Protein AF-A0A850MZ62-F1 (afdb_monomer_lite)

Secondary structure (DSSP, 8-state):
-HHHHHHHHHHHHHHHHHHHHHHHHHHHHHHHHHHHHHHHHHHHHHHHHHHHHHHHHHHHHHHHHHHHHHHHHHHHHHHHHHHHHHHTTTS-HHHHHHHHHHHHHHHHHHHHHHTTSHHHHHHHHHHHSTT-SEEES--TTSTT---EEEHHHHHHHHHHH--SEEEE-HHHHHHHSS-HHHHHTS-GGGS---TTTSS-EEEE-S-HHHHHIIIIIHHHHHHHHHHHHHHHHHHHHHHHHHHHHHHHHHHHHHHHHHHHHHHHHHHHHHHHHHHHHHTTT---------SSHHHHHHHHHHHHHHHHHHHHHS--

Sequence (316 aa):
MKFKTKSMIATGIILFISVSAFLAGFLQENYSGQAIDLRKEIAELQTDLDRMEAKALSLTSRDIDFTYSAIECLWEAFNKDLEFKILNSTLLEEERTNYIRQIVRSLQEVLGYSNPTMILHMYRVWDYYSNLDDFYIATEETDGYDYIIPRELWDSYISVYGMPVVELTPSEWYGDFFSYDAIQALPLVERPRDPLFGEMFVFESGGIEFLCDYFLFNPVRVLHDDINKKLNKAENLEAQASRIGLGVAMTTVAVVLSAAMANRLNQRKIEREFEKIREKEDRLAKKKRDLISIPILIIAIILSLLGVILPTFLNL

pLDDT: mean 75.54, std 15.94, range [35.34, 94.5]

Foldseek 3Di:
DVPVVVVVVVVVVVVVLVVLLVVLVVLLCVLLVLLVVLVVVLVVLVVVLVVLVVVLVVLLVLLVVLQVLLVVLQVQLQVLQVVCVVCVVPDDPVRNLVSLLSSQVSLLSSCVSFCPRPLNVVVCCCPPVPPDQWDWPDDDPPDDDTQIDGPVLVVVCCVPVNRQKDKDFLCRVCVVGNPSVSLVPDPLVSGRDDPVPSGIDMGGPDDSNVVSCSRRVVVSVVSVVVSVVSNVSSVVSNVLSVLSVVLSVLSVVLVVLVVVLVVVVVVVVVVVVVVVVVVVPDDDDDDDDDPPSVVSNVVSVVSNCCSVCSNVVVVD

Structure (mmCIF, N/CA/C/O backbone):
data_AF-A0A850MZ62-F1
#
_entry.id   AF-A0A850MZ62-F1
#
loop_
_atom_site.group_PDB
_atom_site.id
_atom_site.type_symbol
_atom_site.label_atom_id
_atom_s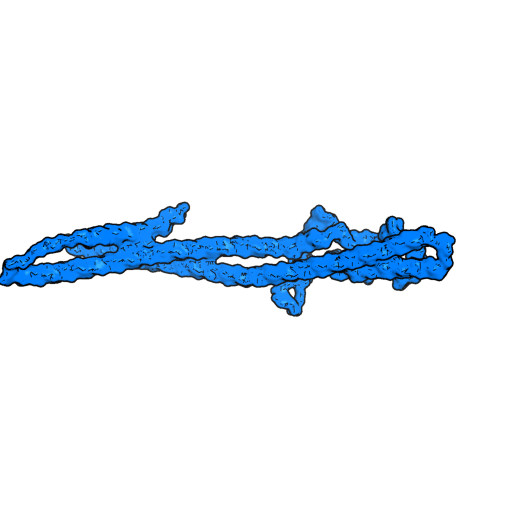ite.label_alt_id
_atom_site.label_comp_id
_atom_site.label_asym_id
_atom_site.label_entity_id
_atom_site.label_seq_id
_atom_site.pdbx_PDB_ins_code
_atom_site.Cartn_x
_atom_site.Cartn_y
_atom_site.Cartn_z
_atom_site.occupancy
_atom_site.B_iso_or_equiv
_atom_site.auth_seq_id
_atom_site.auth_comp_id
_atom_site.auth_asym_id
_atom_site.auth_atom_id
_atom_site.pdbx_PDB_model_num
ATOM 1 N N . MET A 1 1 ? -51.219 5.061 65.914 1.00 41.03 1 MET A N 1
ATOM 2 C CA . MET A 1 1 ? -50.949 5.485 64.515 1.00 41.03 1 MET A CA 1
ATOM 3 C C . MET A 1 1 ? -49.471 5.690 64.147 1.00 41.03 1 MET A C 1
ATOM 5 O O . MET A 1 1 ? -49.135 5.399 63.011 1.00 41.03 1 MET A O 1
ATOM 9 N N . LYS A 1 2 ? -48.558 6.096 65.049 1.00 38.72 2 LYS A N 1
ATOM 10 C CA . LYS A 1 2 ? -47.136 6.389 64.720 1.00 38.72 2 LYS A CA 1
ATOM 11 C C . LYS A 1 2 ? -46.259 5.204 64.240 1.00 38.72 2 LYS A C 1
ATOM 13 O O . LYS A 1 2 ? -45.152 5.431 63.765 1.00 38.72 2 LYS A O 1
ATOM 18 N N . PHE A 1 3 ? -46.718 3.954 64.374 1.00 37.22 3 PHE A N 1
ATOM 19 C CA . PHE A 1 3 ? -45.956 2.751 63.989 1.00 37.22 3 PHE A CA 1
ATOM 20 C C . PHE A 1 3 ? -46.113 2.364 62.508 1.00 37.22 3 PHE A C 1
ATOM 22 O O . PHE A 1 3 ? -45.149 1.907 61.900 1.00 37.22 3 PHE A O 1
ATOM 29 N N . LYS A 1 4 ? -47.291 2.599 61.906 1.00 39.06 4 LYS A N 1
ATOM 30 C CA . LYS A 1 4 ? -47.537 2.283 60.485 1.00 39.06 4 LYS A CA 1
ATOM 31 C C . LYS A 1 4 ? -46.733 3.190 59.548 1.00 39.06 4 LYS A C 1
ATOM 33 O O . LYS A 1 4 ? -46.193 2.710 58.561 1.00 39.06 4 LYS A O 1
ATOM 38 N N . THR A 1 5 ? -46.569 4.464 59.901 1.00 45.72 5 THR A N 1
ATOM 39 C CA . THR A 1 5 ? -45.803 5.440 59.111 1.00 45.72 5 THR A CA 1
ATOM 40 C C . THR A 1 5 ? -44.305 5.137 59.075 1.00 45.72 5 THR A C 1
ATOM 42 O O . THR A 1 5 ? -43.706 5.212 58.011 1.00 45.72 5 THR A O 1
ATOM 45 N N . LYS A 1 6 ? -43.689 4.715 60.190 1.00 46.12 6 LYS A N 1
ATOM 46 C CA . LYS A 1 6 ? -42.261 4.333 60.201 1.00 46.12 6 LYS A CA 1
ATOM 47 C C . LYS A 1 6 ? -41.979 3.053 59.410 1.00 46.12 6 LYS A C 1
ATOM 49 O O . LYS A 1 6 ? -40.945 2.970 58.758 1.00 46.12 6 LYS A O 1
ATOM 54 N N . SER A 1 7 ? -42.901 2.089 59.451 1.00 50.06 7 SER A N 1
ATOM 55 C CA . SER A 1 7 ? -42.808 0.863 58.652 1.00 50.06 7 SER A CA 1
ATOM 56 C C . SER A 1 7 ? -42.940 1.154 57.157 1.00 50.06 7 SER A C 1
ATOM 58 O O . SER A 1 7 ? -42.109 0.687 56.394 1.00 50.06 7 SER A O 1
ATOM 60 N N . MET A 1 8 ? -43.921 1.966 56.739 1.00 53.22 8 MET A N 1
ATOM 61 C CA . MET A 1 8 ? -44.092 2.346 55.327 1.00 53.22 8 MET A CA 1
ATOM 62 C C . MET A 1 8 ? -42.892 3.117 54.766 1.00 53.22 8 MET A C 1
ATOM 64 O O . MET A 1 8 ? -42.498 2.867 53.634 1.00 53.22 8 MET A O 1
ATOM 68 N N . ILE A 1 9 ? -42.289 4.020 55.549 1.00 55.31 9 ILE A N 1
ATOM 69 C CA . ILE A 1 9 ? -41.103 4.781 55.118 1.00 55.31 9 ILE A CA 1
ATOM 70 C C . ILE A 1 9 ? -39.903 3.846 54.912 1.00 55.31 9 ILE A C 1
ATOM 72 O O . ILE A 1 9 ? -39.218 3.951 53.901 1.00 55.31 9 ILE A O 1
ATOM 76 N N . ALA A 1 10 ? -39.670 2.901 55.828 1.00 52.28 10 ALA A N 1
ATOM 77 C CA . ALA A 1 10 ? -38.584 1.930 55.691 1.00 52.28 10 ALA A CA 1
ATOM 78 C C . ALA A 1 10 ? -38.779 1.013 54.471 1.00 52.28 10 ALA A C 1
ATOM 80 O O . ALA A 1 10 ? -37.836 0.789 53.718 1.00 52.28 10 ALA A O 1
ATOM 81 N N . THR A 1 11 ? -40.005 0.533 54.235 1.00 55.16 11 THR A N 1
ATOM 82 C CA . THR A 1 11 ? -40.330 -0.270 53.048 1.00 55.16 11 THR A CA 1
ATOM 83 C C . THR A 1 11 ? -40.179 0.539 51.759 1.00 55.16 11 THR A C 1
ATOM 85 O O . THR A 1 11 ? -39.610 0.029 50.803 1.00 55.16 11 THR A O 1
ATOM 88 N N . GLY A 1 12 ? -40.609 1.805 51.740 1.00 57.12 12 GLY A N 1
ATOM 89 C CA . GLY A 1 12 ? -40.446 2.695 50.586 1.00 57.12 12 GLY A CA 1
ATOM 90 C C . GLY A 1 12 ? -38.980 2.975 50.240 1.00 57.12 12 GLY A C 1
ATOM 91 O O . GLY A 1 12 ? -38.621 2.952 49.069 1.00 57.12 12 GLY A O 1
ATOM 92 N N . ILE A 1 13 ? -38.119 3.162 51.247 1.00 58.09 13 ILE A N 1
ATOM 93 C CA . ILE A 1 13 ? -36.671 3.346 51.051 1.00 58.09 13 ILE A CA 1
ATOM 94 C C . ILE A 1 13 ? -36.030 2.078 50.479 1.00 58.09 13 ILE A C 1
ATOM 96 O O . ILE A 1 13 ? -35.259 2.166 49.531 1.00 58.09 13 ILE A O 1
ATOM 100 N N . ILE A 1 14 ? -36.364 0.899 51.013 1.00 60.47 14 ILE A N 1
ATOM 101 C CA . ILE A 1 14 ? -35.843 -0.376 50.494 1.00 60.47 14 ILE A CA 1
ATOM 102 C C . ILE A 1 14 ? -36.270 -0.571 49.036 1.00 60.47 14 ILE A C 1
ATOM 104 O O . ILE A 1 14 ? -35.439 -0.910 48.203 1.00 60.47 14 ILE A O 1
ATOM 108 N N . LEU A 1 15 ? -37.538 -0.303 48.718 1.00 63.91 15 LEU A N 1
ATOM 109 C CA . LEU A 1 15 ? -38.078 -0.470 47.369 1.00 63.91 15 LEU A CA 1
ATOM 110 C C . LEU A 1 15 ? -37.432 0.508 46.376 1.00 63.91 15 LEU A C 1
ATOM 112 O O . LEU A 1 15 ? -37.070 0.105 45.276 1.00 63.91 15 LEU A O 1
ATOM 116 N N . PHE A 1 16 ? -37.206 1.758 46.791 1.00 63.00 16 PHE A N 1
ATOM 117 C CA . PHE A 1 16 ? -36.460 2.742 46.005 1.00 63.00 16 PHE A CA 1
ATOM 118 C C . PHE A 1 16 ? -35.026 2.274 45.733 1.00 63.00 16 PHE A C 1
ATOM 120 O O . PHE A 1 16 ? -34.593 2.271 44.586 1.00 63.00 16 PHE A O 1
ATOM 127 N N . ILE A 1 17 ? -34.317 1.797 46.761 1.00 65.06 17 ILE A N 1
ATOM 128 C CA . ILE A 1 17 ? -32.949 1.298 46.601 1.00 65.06 17 ILE A CA 1
ATOM 129 C C . ILE A 1 17 ? -32.904 0.066 45.684 1.00 65.06 17 ILE A C 1
ATOM 131 O O . ILE A 1 17 ? -32.028 -0.020 44.827 1.00 65.06 17 ILE A O 1
ATOM 135 N N . SER A 1 18 ? -33.848 -0.867 45.820 1.00 62.91 18 SER A N 1
ATOM 136 C CA . SER A 1 18 ? -33.932 -2.045 44.952 1.00 62.91 18 SER A CA 1
ATOM 137 C C . SER A 1 18 ? -34.188 -1.675 43.488 1.00 62.91 18 SER A C 1
ATOM 139 O O . SER A 1 18 ? -33.547 -2.242 42.608 1.00 62.91 18 SER A O 1
ATOM 141 N N . VAL A 1 19 ? -35.067 -0.704 43.216 1.00 67.56 19 VAL A N 1
ATOM 142 C CA . VAL A 1 19 ? -35.322 -0.212 41.849 1.00 67.56 19 VAL A CA 1
ATOM 143 C C . VAL A 1 19 ? -34.093 0.503 41.282 1.00 67.56 19 VAL A C 1
ATOM 145 O O . VAL A 1 19 ? -33.718 0.245 40.141 1.00 67.56 19 VAL A O 1
ATOM 148 N N . SER A 1 20 ? -33.423 1.351 42.068 1.00 65.31 20 SER A N 1
ATOM 149 C CA . SER A 1 20 ? -32.189 2.024 41.639 1.00 65.31 20 SER A CA 1
ATOM 150 C C . SER A 1 20 ? -31.053 1.039 41.363 1.00 65.31 20 SER A C 1
ATOM 152 O O . SER A 1 20 ? -30.357 1.190 40.364 1.00 65.31 20 SER A O 1
ATOM 154 N N . ALA A 1 21 ? -30.886 0.012 42.200 1.00 68.12 21 ALA A N 1
ATOM 155 C CA . ALA A 1 21 ? -29.883 -1.031 41.997 1.00 68.12 21 ALA A CA 1
ATOM 156 C C . ALA A 1 21 ? -30.173 -1.868 40.742 1.00 68.12 21 ALA A C 1
ATOM 158 O O . ALA A 1 21 ? -29.250 -2.170 39.993 1.00 68.12 21 ALA A O 1
ATOM 159 N N . PHE A 1 22 ? -31.445 -2.191 40.479 1.00 73.06 22 PHE A N 1
ATOM 160 C CA . PHE A 1 22 ? -31.849 -2.888 39.258 1.00 73.06 22 PHE A CA 1
ATOM 161 C C . PHE A 1 22 ? -31.571 -2.053 38.001 1.00 73.06 22 PHE A C 1
ATOM 163 O O . PHE A 1 22 ? -30.942 -2.545 37.069 1.00 73.06 22 PHE A O 1
ATOM 170 N N . LEU A 1 23 ? -31.981 -0.779 37.987 1.00 70.31 23 LEU A N 1
ATOM 171 C CA . LEU A 1 23 ? -31.736 0.125 36.856 1.00 70.31 23 LEU A CA 1
ATOM 172 C C . LEU A 1 23 ? -30.241 0.329 36.597 1.00 70.31 23 LEU A C 1
ATOM 174 O O . LEU A 1 23 ? -29.805 0.317 35.451 1.00 70.31 23 LEU A O 1
ATOM 178 N N . ALA A 1 24 ? -29.450 0.489 37.654 1.00 71.62 24 ALA A N 1
ATOM 179 C CA . ALA A 1 24 ? -28.010 0.639 37.536 1.00 71.62 24 ALA A CA 1
ATOM 180 C C . ALA A 1 24 ? -27.329 -0.661 37.072 1.00 71.62 24 ALA A C 1
ATOM 182 O O . ALA A 1 24 ? -26.455 -0.598 36.215 1.00 71.62 24 ALA A O 1
ATOM 183 N N . GLY A 1 25 ? -27.768 -1.834 37.542 1.00 72.81 25 GLY A N 1
ATOM 184 C CA . GLY A 1 25 ? -27.302 -3.125 37.024 1.00 72.81 25 GLY A CA 1
ATOM 185 C C . GLY A 1 25 ? -27.608 -3.300 35.533 1.00 72.81 25 GLY A C 1
ATOM 186 O O . GLY A 1 25 ? -26.719 -3.648 34.765 1.00 72.81 25 GLY A O 1
ATOM 187 N N . PHE A 1 26 ? -28.827 -2.956 35.107 1.00 78.31 26 PHE A N 1
ATOM 188 C CA . PHE A 1 26 ? -29.223 -2.997 33.696 1.00 78.31 26 PHE A CA 1
ATOM 189 C C . PHE A 1 26 ? -28.390 -2.046 32.822 1.00 78.31 26 PHE A C 1
ATOM 191 O O . PHE A 1 26 ? -27.940 -2.419 31.741 1.00 78.31 26 PHE A O 1
ATOM 198 N N . LEU A 1 27 ? -28.142 -0.818 33.290 1.00 75.50 27 LEU A N 1
ATOM 199 C CA . LEU A 1 27 ? -27.292 0.140 32.578 1.00 75.50 27 LEU A CA 1
ATOM 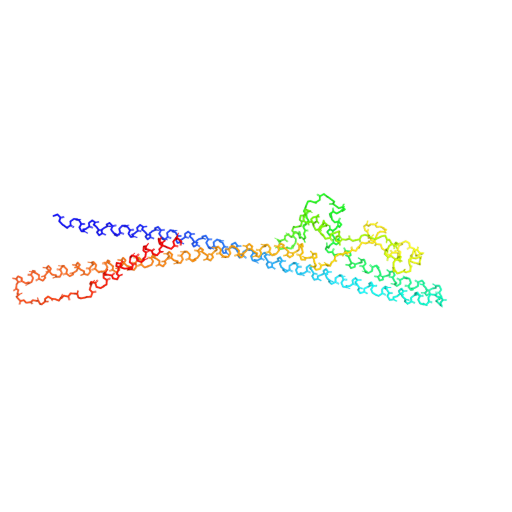200 C C . LEU A 1 27 ? -25.835 -0.329 32.514 1.00 75.50 27 LEU A C 1
ATOM 202 O O . LEU A 1 27 ? -25.227 -0.253 31.450 1.00 75.50 27 LEU A O 1
ATOM 206 N N . GLN A 1 28 ? -25.285 -0.838 33.621 1.00 83.31 28 GLN A N 1
ATOM 207 C CA . GLN A 1 28 ? -23.934 -1.398 33.664 1.00 83.31 28 GLN A CA 1
ATOM 208 C C . GLN A 1 28 ? -23.778 -2.529 32.641 1.00 83.31 28 GLN A C 1
ATOM 210 O O . GLN A 1 28 ? -22.802 -2.541 31.895 1.00 83.31 28 GLN A O 1
ATOM 215 N N . GLU A 1 29 ? -24.727 -3.464 32.608 1.00 82.25 29 GLU A N 1
ATOM 216 C CA . GLU A 1 29 ? -24.708 -4.596 31.682 1.00 82.25 29 GLU A CA 1
ATOM 217 C C . GLU A 1 29 ? -24.796 -4.128 30.227 1.00 82.25 29 GLU A C 1
ATOM 219 O O . GLU A 1 29 ? -24.024 -4.594 29.395 1.00 82.25 29 GLU A O 1
ATOM 224 N N . ASN A 1 30 ? -25.644 -3.139 29.926 1.00 86.06 30 ASN A N 1
ATOM 225 C CA . ASN A 1 30 ? -25.752 -2.573 28.581 1.00 86.06 30 ASN A CA 1
ATOM 226 C C . ASN A 1 30 ? -24.448 -1.886 28.129 1.00 86.06 30 ASN A C 1
ATOM 228 O O . ASN A 1 30 ? -23.949 -2.164 27.041 1.00 86.06 30 ASN A O 1
ATOM 232 N N . TYR A 1 31 ? -23.850 -1.032 28.970 1.00 84.19 31 TYR A N 1
ATOM 233 C CA . TYR A 1 31 ? -22.576 -0.377 28.648 1.00 84.19 31 TYR A CA 1
ATOM 234 C C . TYR A 1 31 ? -21.427 -1.383 28.509 1.00 84.19 31 TYR A C 1
ATOM 236 O O . TYR A 1 31 ? -20.627 -1.280 27.581 1.00 84.19 31 TYR A O 1
ATOM 244 N N . SER A 1 32 ? -21.369 -2.382 29.394 1.00 86.62 32 SER A N 1
ATOM 245 C CA . SER A 1 32 ? -20.371 -3.451 29.322 1.00 86.62 32 SER A CA 1
ATOM 246 C C . SER A 1 32 ? -20.552 -4.320 28.078 1.00 86.62 32 SER A C 1
ATOM 248 O O . SER A 1 32 ? -19.560 -4.695 27.464 1.00 86.62 32 SER A O 1
ATOM 250 N N . GLY A 1 33 ? -21.792 -4.639 27.698 1.00 89.62 33 GLY A N 1
ATOM 251 C CA . GLY A 1 33 ? -22.099 -5.403 26.489 1.00 89.62 33 GLY A CA 1
ATOM 252 C C . GLY A 1 33 ? -21.654 -4.662 25.231 1.00 89.62 33 GLY A C 1
ATOM 253 O O . GLY A 1 33 ? -20.888 -5.204 24.442 1.00 89.62 33 GLY A O 1
ATOM 254 N N . GLN A 1 34 ? -22.024 -3.382 25.110 1.00 91.00 34 GLN A N 1
ATOM 255 C CA . GLN A 1 34 ? -21.597 -2.534 23.991 1.00 91.00 34 GLN A CA 1
ATOM 256 C C . GLN A 1 34 ? -20.072 -2.397 23.903 1.00 91.00 34 GLN A C 1
ATOM 258 O O . GLN A 1 34 ? -19.519 -2.399 22.806 1.00 91.00 34 GLN A O 1
ATOM 263 N N . ALA A 1 35 ? -19.381 -2.288 25.042 1.00 89.94 35 ALA A N 1
ATOM 264 C CA . ALA A 1 35 ? -17.924 -2.263 25.065 1.00 89.94 35 ALA A CA 1
ATOM 265 C C . ALA A 1 35 ? -17.313 -3.580 24.567 1.00 89.94 35 ALA A C 1
ATOM 267 O O . ALA A 1 35 ? -16.390 -3.550 23.759 1.00 89.94 35 ALA A O 1
ATOM 268 N N . ILE A 1 36 ? -17.837 -4.730 25.005 1.00 93.12 36 ILE A N 1
ATOM 269 C CA . ILE A 1 36 ? -17.368 -6.052 24.562 1.00 93.12 36 ILE A CA 1
ATOM 270 C C . ILE A 1 36 ? -17.567 -6.226 23.055 1.00 93.12 36 ILE A C 1
ATOM 272 O O . ILE A 1 36 ? -16.663 -6.714 22.379 1.00 93.12 36 ILE A O 1
ATOM 276 N N . ASP A 1 37 ? -18.721 -5.824 22.526 1.00 93.88 37 ASP A N 1
ATOM 277 C CA . ASP A 1 37 ? -19.003 -5.931 21.094 1.00 93.88 37 ASP A CA 1
ATOM 278 C C . ASP A 1 37 ? -18.059 -5.040 20.275 1.00 93.88 37 ASP A C 1
ATOM 280 O O . ASP A 1 37 ? -17.464 -5.512 19.308 1.00 93.88 37 ASP A O 1
ATOM 284 N N . LEU A 1 38 ? -17.806 -3.804 20.725 1.00 92.25 38 LEU A N 1
ATOM 285 C CA . LEU A 1 38 ? -16.795 -2.936 20.109 1.00 92.25 38 LEU A CA 1
ATOM 286 C C . LEU A 1 38 ? -15.384 -3.526 20.201 1.00 92.25 38 LEU A C 1
ATOM 288 O O . LEU A 1 38 ? -14.619 -3.403 19.255 1.00 92.25 38 LEU A O 1
ATOM 292 N N . ARG A 1 39 ? -15.013 -4.174 21.312 1.00 91.19 39 ARG A N 1
ATOM 293 C CA . ARG A 1 39 ? -13.696 -4.820 21.462 1.00 91.19 39 ARG A CA 1
ATOM 294 C C . ARG A 1 39 ? -13.508 -5.982 20.488 1.00 91.19 39 ARG A C 1
ATOM 296 O O . ARG A 1 39 ? -12.395 -6.171 20.007 1.00 91.19 39 ARG A O 1
ATOM 303 N N . LYS A 1 40 ? -14.566 -6.744 20.196 1.00 93.38 40 LYS A N 1
ATOM 304 C CA . LYS A 1 40 ? -14.525 -7.797 19.170 1.00 93.38 40 LYS A CA 1
ATOM 305 C C . LYS A 1 40 ? -14.323 -7.200 17.783 1.00 93.38 40 LYS A C 1
ATOM 307 O O . LYS A 1 40 ? -13.407 -7.617 17.090 1.00 93.38 40 LYS A O 1
ATOM 312 N N . GLU A 1 41 ? -15.109 -6.181 17.441 1.00 92.00 41 GLU A N 1
ATOM 313 C CA . GLU A 1 41 ? -14.975 -5.468 16.166 1.00 92.00 41 GLU A CA 1
ATOM 314 C C . GLU A 1 41 ? -13.570 -4.861 16.011 1.00 92.00 41 GLU A C 1
ATOM 316 O O . GLU A 1 41 ? -12.938 -5.015 14.975 1.00 92.00 41 GLU A O 1
ATOM 321 N N . ILE A 1 42 ? -13.022 -4.242 17.063 1.00 92.06 42 ILE A N 1
ATOM 322 C CA . ILE A 1 42 ? -11.646 -3.720 17.066 1.00 92.06 42 ILE A CA 1
ATOM 323 C C . ILE A 1 42 ? -10.621 -4.831 16.820 1.00 92.06 42 ILE A C 1
ATOM 325 O O . ILE A 1 42 ? -9.661 -4.603 16.097 1.00 92.06 42 ILE A O 1
ATOM 329 N N . ALA A 1 43 ? -10.787 -6.015 17.415 1.00 89.75 43 ALA A N 1
ATOM 330 C CA . ALA A 1 43 ? -9.847 -7.119 17.221 1.00 89.75 43 ALA A CA 1
ATOM 331 C C . ALA A 1 43 ? -9.857 -7.645 15.774 1.00 89.75 43 ALA A C 1
ATOM 333 O O . ALA A 1 43 ? -8.800 -7.982 15.236 1.00 89.75 43 ALA A O 1
ATOM 334 N N . GLU A 1 44 ? -11.032 -7.684 15.144 1.00 87.50 44 GLU A N 1
ATOM 335 C CA . GLU A 1 44 ? -11.181 -8.007 13.721 1.00 87.50 44 GLU A CA 1
ATOM 336 C C . GLU A 1 44 ? -10.496 -6.938 12.858 1.00 87.50 44 GLU A C 1
ATOM 338 O O . GLU A 1 44 ? -9.578 -7.260 12.107 1.00 87.50 44 GLU A O 1
ATOM 343 N N . LEU A 1 45 ? -10.826 -5.658 13.069 1.00 87.94 45 LEU A N 1
ATOM 344 C CA . LEU A 1 45 ? -10.228 -4.543 12.327 1.00 87.94 45 LEU A CA 1
ATOM 345 C C . LEU A 1 45 ? -8.710 -4.437 12.527 1.00 87.94 45 LEU A C 1
ATOM 347 O O . LEU A 1 45 ? -8.004 -4.083 11.592 1.00 87.94 45 LEU A O 1
ATOM 351 N N . GLN A 1 46 ? -8.188 -4.751 13.715 1.00 89.19 46 GLN A N 1
ATOM 352 C CA . GLN A 1 46 ? -6.745 -4.774 13.974 1.00 89.19 46 GLN A CA 1
ATOM 353 C C . GLN A 1 46 ? -6.057 -5.892 13.188 1.00 89.19 46 GLN A C 1
ATOM 355 O O . GLN A 1 46 ? -4.974 -5.691 12.654 1.00 89.19 46 GLN A O 1
ATOM 360 N N . THR A 1 47 ? -6.697 -7.059 13.086 1.00 87.00 47 THR A N 1
ATOM 361 C CA . THR A 1 47 ? -6.176 -8.163 12.271 1.00 87.00 47 THR A CA 1
ATOM 362 C C . THR A 1 47 ? -6.121 -7.762 10.797 1.00 87.00 47 THR A C 1
ATOM 364 O O . THR A 1 47 ? -5.138 -8.055 10.116 1.00 87.00 47 THR A O 1
ATOM 367 N N . ASP A 1 48 ? -7.150 -7.066 10.312 1.00 83.06 48 ASP A N 1
ATOM 368 C CA . ASP A 1 48 ? -7.182 -6.539 8.948 1.00 83.06 48 ASP A CA 1
ATOM 369 C C . ASP A 1 48 ? -6.136 -5.439 8.740 1.00 83.06 48 ASP A C 1
ATOM 371 O O . ASP A 1 48 ? -5.425 -5.462 7.738 1.00 83.06 48 ASP A O 1
ATOM 375 N N . LEU A 1 49 ? -5.967 -4.534 9.708 1.00 87.31 49 LEU A N 1
ATOM 376 C CA . LEU A 1 49 ? -4.939 -3.496 9.681 1.00 87.31 49 LEU A CA 1
ATOM 377 C C . LEU A 1 49 ? -3.535 -4.101 9.577 1.00 87.31 49 LEU A C 1
ATOM 379 O O . LEU A 1 49 ? -2.770 -3.706 8.702 1.00 87.31 49 LEU A O 1
ATOM 383 N N . ASP A 1 50 ? -3.212 -5.087 10.412 1.00 85.81 50 ASP A N 1
ATOM 384 C CA . ASP A 1 50 ? -1.898 -5.737 10.404 1.00 85.81 50 ASP A CA 1
ATOM 385 C C . ASP A 1 50 ? -1.623 -6.412 9.043 1.00 85.81 50 ASP A C 1
ATOM 387 O O . ASP A 1 50 ? -0.507 -6.366 8.513 1.00 85.81 50 ASP A O 1
ATOM 391 N N . ARG A 1 51 ? -2.652 -7.019 8.433 1.00 82.75 51 ARG A N 1
ATOM 392 C CA . ARG A 1 51 ? -2.567 -7.617 7.088 1.00 82.75 51 ARG A CA 1
ATOM 393 C C . ARG A 1 51 ? -2.358 -6.561 6.009 1.00 82.75 51 ARG A C 1
ATOM 395 O O . ARG A 1 51 ? -1.516 -6.751 5.129 1.00 82.75 51 ARG A O 1
ATOM 402 N N . MET A 1 52 ? -3.112 -5.467 6.080 1.00 82.94 52 MET A N 1
ATOM 403 C CA . MET A 1 52 ? -2.989 -4.325 5.182 1.00 82.94 52 MET A CA 1
ATOM 404 C C . MET A 1 52 ? -1.575 -3.743 5.245 1.00 82.94 52 MET A C 1
ATOM 406 O O . MET A 1 52 ? -0.896 -3.669 4.224 1.00 82.94 52 MET A O 1
ATOM 410 N N . GLU A 1 53 ? -1.076 -3.425 6.439 1.00 86.44 53 GLU A N 1
ATOM 411 C CA . GLU A 1 53 ? 0.277 -2.899 6.644 1.00 86.44 53 GLU A CA 1
ATOM 412 C C . GLU A 1 53 ? 1.347 -3.827 6.065 1.00 86.44 53 GLU A C 1
ATOM 414 O O . GLU A 1 53 ? 2.202 -3.385 5.294 1.00 86.44 53 GLU A O 1
ATOM 419 N N . ALA A 1 54 ? 1.273 -5.125 6.368 1.00 84.44 54 ALA A N 1
ATOM 420 C CA . ALA A 1 54 ? 2.221 -6.105 5.850 1.00 84.44 54 ALA A CA 1
ATOM 421 C C . ALA A 1 54 ? 2.196 -6.182 4.314 1.00 84.44 54 ALA A C 1
ATOM 423 O O . ALA A 1 54 ? 3.251 -6.246 3.672 1.00 84.44 54 ALA A O 1
ATOM 424 N N . LYS A 1 55 ? 1.005 -6.150 3.706 1.00 83.44 55 LYS A N 1
ATOM 425 C CA . LYS A 1 55 ? 0.850 -6.194 2.249 1.00 83.44 55 LYS A CA 1
ATOM 426 C C . LYS A 1 55 ? 1.328 -4.903 1.587 1.00 83.44 55 LYS A C 1
ATOM 428 O O . LYS A 1 55 ? 2.054 -4.987 0.598 1.00 83.44 55 LYS A O 1
ATOM 433 N N . ALA A 1 56 ? 0.971 -3.740 2.132 1.00 84.94 56 ALA A N 1
ATOM 434 C CA . ALA A 1 56 ? 1.422 -2.439 1.648 1.00 84.94 56 ALA A CA 1
ATOM 435 C C . ALA A 1 56 ? 2.951 -2.340 1.678 1.00 84.94 56 ALA A C 1
ATOM 437 O O . ALA A 1 56 ? 3.558 -1.979 0.670 1.00 84.94 56 ALA A O 1
ATOM 438 N N . LEU A 1 57 ? 3.579 -2.747 2.787 1.00 86.94 57 LEU A N 1
ATOM 439 C CA . LEU A 1 57 ? 5.036 -2.811 2.911 1.00 86.94 57 LEU A CA 1
ATOM 440 C C . LEU A 1 57 ? 5.645 -3.766 1.884 1.00 86.94 57 LEU A C 1
ATOM 442 O O . LEU A 1 57 ? 6.581 -3.388 1.189 1.00 86.94 57 LEU A O 1
ATOM 446 N N . SER A 1 58 ? 5.094 -4.973 1.734 1.00 85.50 58 SER A N 1
ATOM 447 C CA . SER A 1 58 ? 5.599 -5.953 0.768 1.00 85.50 58 SER A CA 1
ATOM 448 C C . SER A 1 58 ? 5.526 -5.458 -0.677 1.00 85.50 58 SER A C 1
ATOM 450 O O . SER A 1 58 ? 6.485 -5.649 -1.424 1.00 85.50 58 SER A O 1
ATOM 452 N N . LEU A 1 59 ? 4.407 -4.847 -1.077 1.00 84.50 59 LEU A N 1
ATOM 453 C CA . LEU A 1 59 ? 4.239 -4.293 -2.419 1.00 84.50 59 LEU A CA 1
ATOM 454 C C . LEU A 1 59 ? 5.202 -3.133 -2.647 1.00 84.50 59 LEU A C 1
ATOM 456 O O . LEU A 1 59 ? 5.909 -3.135 -3.646 1.00 84.50 59 LEU A O 1
ATOM 460 N N . THR A 1 60 ? 5.288 -2.213 -1.685 1.00 87.06 60 THR A N 1
ATOM 461 C CA . THR A 1 60 ? 6.186 -1.054 -1.751 1.00 87.06 60 THR A CA 1
ATOM 462 C C . THR A 1 60 ? 7.645 -1.491 -1.859 1.00 87.06 60 THR A C 1
ATOM 464 O O . THR A 1 60 ? 8.352 -1.018 -2.736 1.00 87.06 60 THR A O 1
ATOM 467 N N . SER A 1 61 ? 8.103 -2.431 -1.024 1.00 87.06 61 SER A N 1
ATOM 468 C CA . SER A 1 61 ? 9.479 -2.941 -1.087 1.00 87.06 61 SER A CA 1
ATOM 469 C C . SER A 1 61 ? 9.786 -3.624 -2.416 1.00 87.06 61 SER A C 1
ATOM 471 O O . SER A 1 61 ? 10.819 -3.345 -3.011 1.00 87.06 61 SER A O 1
ATOM 473 N N . ARG A 1 62 ? 8.876 -4.472 -2.914 1.00 87.62 62 ARG A N 1
ATOM 474 C CA . ARG A 1 62 ? 9.043 -5.137 -4.214 1.00 87.62 62 ARG A CA 1
ATOM 475 C C . ARG A 1 62 ? 9.192 -4.122 -5.346 1.00 87.62 62 ARG A C 1
ATOM 477 O O . ARG A 1 62 ? 10.045 -4.274 -6.213 1.00 87.62 62 ARG A O 1
ATOM 484 N N . ASP A 1 63 ? 8.331 -3.117 -5.349 1.00 88.31 63 ASP A N 1
ATOM 485 C CA . ASP A 1 63 ? 8.299 -2.081 -6.368 1.00 88.31 63 ASP A CA 1
ATOM 486 C C . ASP A 1 63 ? 9.550 -1.182 -6.295 1.00 88.31 63 ASP A C 1
ATOM 488 O O . ASP A 1 63 ? 10.179 -0.933 -7.320 1.00 88.31 63 ASP A O 1
ATOM 492 N N . ILE A 1 64 ? 9.997 -0.813 -5.088 1.00 88.31 64 ILE A N 1
ATOM 493 C CA . ILE A 1 64 ? 11.281 -0.138 -4.851 1.00 88.31 64 ILE A CA 1
ATOM 494 C C . ILE A 1 64 ? 12.456 -0.959 -5.411 1.00 88.31 64 ILE A C 1
ATOM 496 O O . ILE A 1 64 ? 13.298 -0.411 -6.124 1.00 88.31 64 ILE A O 1
ATOM 500 N N . ASP A 1 65 ? 12.519 -2.262 -5.127 1.00 90.56 65 ASP A N 1
ATOM 501 C CA . ASP A 1 65 ? 13.597 -3.144 -5.598 1.00 90.56 65 ASP A CA 1
ATOM 502 C C . ASP A 1 65 ? 13.642 -3.222 -7.132 1.00 90.56 65 ASP A C 1
ATOM 504 O O . ASP A 1 65 ? 14.720 -3.195 -7.740 1.00 90.56 65 ASP A O 1
ATOM 508 N N . PHE A 1 66 ? 12.471 -3.281 -7.776 1.00 91.31 66 PHE A N 1
ATOM 509 C CA . PHE A 1 66 ? 12.367 -3.223 -9.231 1.00 91.31 66 PHE A CA 1
ATOM 510 C C . PHE A 1 66 ? 12.851 -1.885 -9.784 1.00 91.31 66 PHE A C 1
ATOM 512 O O . PHE A 1 66 ? 13.640 -1.874 -10.730 1.00 91.31 66 PHE A O 1
ATOM 519 N N . THR A 1 67 ? 12.455 -0.768 -9.176 1.00 88.06 67 THR A N 1
ATOM 520 C CA . THR A 1 67 ? 12.904 0.564 -9.595 1.00 88.06 67 THR A CA 1
ATOM 521 C C . THR A 1 67 ? 14.414 0.731 -9.427 1.00 88.06 67 THR A C 1
ATOM 523 O O . THR A 1 67 ? 15.077 1.208 -10.347 1.00 88.06 67 THR A O 1
ATOM 526 N N . TYR A 1 68 ? 15.001 0.271 -8.318 1.00 90.19 68 TYR A N 1
ATOM 527 C CA . TYR A 1 68 ? 16.458 0.283 -8.144 1.00 90.19 68 TYR A CA 1
ATOM 528 C C . TYR A 1 68 ? 17.169 -0.553 -9.210 1.00 90.19 68 TYR A C 1
ATOM 530 O O . TYR A 1 68 ? 18.119 -0.072 -9.825 1.00 90.19 68 TYR A O 1
ATOM 538 N N . SER A 1 69 ? 16.673 -1.762 -9.487 1.00 93.62 69 SER A N 1
ATOM 539 C CA . SER A 1 69 ? 17.234 -2.637 -10.525 1.00 93.62 69 SER A CA 1
ATOM 540 C C . SER A 1 69 ? 17.147 -1.994 -11.916 1.00 93.62 69 SER A C 1
ATOM 542 O O . SER A 1 69 ? 18.099 -2.044 -12.694 1.00 93.62 69 SER A O 1
ATOM 544 N N . ALA A 1 70 ? 16.034 -1.319 -12.219 1.00 90.88 70 ALA A N 1
ATOM 545 C CA . ALA A 1 70 ? 15.875 -0.551 -13.449 1.00 90.88 70 ALA A CA 1
ATOM 546 C C . ALA A 1 70 ? 16.891 0.602 -13.535 1.00 90.88 70 ALA A C 1
ATOM 548 O O . ALA A 1 70 ? 17.507 0.798 -14.581 1.00 90.88 70 ALA A O 1
ATOM 549 N N . ILE A 1 71 ? 17.121 1.337 -12.443 1.00 90.12 71 ILE A N 1
ATOM 550 C CA . ILE A 1 71 ? 18.105 2.430 -12.397 1.00 90.12 71 ILE A CA 1
ATOM 551 C C . ILE A 1 71 ? 19.534 1.905 -12.593 1.00 90.12 71 ILE A C 1
ATOM 553 O O . ILE A 1 71 ? 20.313 2.526 -13.318 1.00 90.12 71 ILE A O 1
ATOM 557 N N . GLU A 1 72 ? 19.889 0.762 -12.004 1.00 93.88 72 GLU A N 1
ATOM 558 C CA . GLU A 1 72 ? 21.206 0.141 -12.195 1.00 93.88 72 GLU A CA 1
ATOM 559 C C . GLU A 1 72 ? 21.443 -0.257 -13.658 1.00 93.88 72 GLU A C 1
ATOM 561 O O . GLU A 1 72 ? 22.471 0.108 -14.237 1.00 93.88 72 GLU A O 1
ATOM 566 N N . CYS A 1 73 ? 20.472 -0.923 -14.293 1.00 93.31 73 CYS A N 1
ATOM 567 C CA . CYS A 1 73 ? 20.539 -1.262 -15.717 1.00 93.31 73 CYS A CA 1
ATOM 568 C C . CYS A 1 73 ? 20.606 -0.007 -16.601 1.00 93.31 73 CYS A C 1
ATOM 570 O O . CYS A 1 73 ? 21.343 0.026 -17.590 1.00 93.31 73 CYS A O 1
ATOM 572 N N . LEU A 1 74 ? 19.872 1.051 -16.244 1.00 90.88 74 LEU A N 1
ATOM 573 C CA . LEU A 1 74 ? 19.914 2.322 -16.964 1.00 90.88 74 LEU A CA 1
ATOM 574 C C . LEU A 1 74 ? 21.296 2.978 -16.853 1.00 90.88 74 LEU A C 1
ATOM 576 O O . LEU A 1 74 ? 21.819 3.495 -17.842 1.00 90.88 74 LEU A O 1
ATOM 580 N N . TRP A 1 75 ? 21.915 2.921 -15.673 1.00 93.31 75 TRP A N 1
ATOM 581 C CA . TRP A 1 75 ? 23.268 3.420 -15.450 1.00 93.31 75 TRP A CA 1
ATOM 582 C C . TRP A 1 75 ? 24.314 2.623 -16.235 1.00 93.31 75 TRP A C 1
ATOM 584 O O . TRP A 1 75 ? 25.230 3.207 -16.820 1.00 93.31 75 TRP A O 1
ATOM 594 N N . GLU A 1 76 ? 24.181 1.298 -16.305 1.00 93.75 76 GLU A N 1
ATOM 595 C CA . GLU A 1 76 ? 25.033 0.460 -17.154 1.00 93.75 76 GLU A CA 1
ATOM 596 C C . GLU A 1 76 ? 24.905 0.855 -18.630 1.00 93.75 76 GLU A C 1
ATOM 598 O O . GLU A 1 76 ? 25.920 1.131 -19.281 1.00 93.75 76 GLU A O 1
ATOM 603 N N . ALA A 1 77 ? 23.671 0.961 -19.135 1.00 91.88 77 ALA A N 1
ATOM 604 C CA . ALA A 1 77 ? 23.402 1.398 -20.501 1.00 91.88 77 ALA A CA 1
ATOM 605 C C . ALA A 1 77 ? 24.043 2.765 -20.779 1.00 91.88 77 ALA A C 1
ATOM 607 O O . ALA A 1 77 ? 24.666 2.965 -21.824 1.00 91.88 77 ALA A O 1
ATOM 608 N N . PHE A 1 78 ? 23.918 3.704 -19.834 1.00 91.44 78 PHE A N 1
ATOM 609 C CA . PHE A 1 78 ? 24.451 5.060 -19.956 1.00 91.44 78 PHE A CA 1
ATOM 610 C C . PHE A 1 78 ? 25.976 5.065 -20.048 1.00 91.44 78 PHE A C 1
ATOM 612 O O . PHE A 1 78 ? 26.545 5.688 -20.945 1.00 91.44 78 PHE A O 1
ATOM 619 N N . ASN A 1 79 ? 26.652 4.325 -19.169 1.00 92.31 79 ASN A N 1
ATOM 620 C CA . ASN A 1 79 ? 28.110 4.222 -19.203 1.00 92.31 79 ASN A CA 1
ATOM 621 C C . ASN A 1 79 ? 28.601 3.575 -20.500 1.00 92.31 79 ASN A C 1
ATOM 623 O O . ASN A 1 79 ? 29.603 4.017 -21.065 1.00 92.31 79 ASN A O 1
ATOM 627 N N . LYS A 1 80 ? 27.883 2.563 -20.999 1.00 91.44 80 LYS A N 1
ATOM 628 C CA . LYS A 1 80 ? 28.203 1.913 -22.273 1.00 91.44 80 LYS A CA 1
ATOM 629 C C . LYS A 1 80 ? 28.006 2.829 -23.470 1.00 91.44 80 LYS A C 1
ATOM 631 O O . LYS A 1 80 ? 28.833 2.811 -24.378 1.00 91.44 80 LYS A O 1
ATOM 636 N N . ASP A 1 81 ? 26.971 3.660 -23.463 1.00 90.94 81 ASP A N 1
ATOM 637 C CA . ASP A 1 81 ? 26.776 4.672 -24.498 1.00 90.94 81 ASP A CA 1
ATOM 638 C C . ASP A 1 81 ? 27.849 5.762 -24.455 1.00 90.94 81 ASP A C 1
ATOM 640 O O . ASP A 1 81 ? 28.346 6.176 -25.502 1.00 90.94 81 ASP A O 1
ATOM 644 N N . LEU A 1 82 ? 28.267 6.190 -23.263 1.00 90.88 82 LEU A N 1
ATOM 645 C CA . LEU A 1 82 ? 29.364 7.142 -23.111 1.00 90.88 82 LEU A CA 1
ATOM 646 C C . LEU A 1 82 ? 30.686 6.564 -23.643 1.00 90.88 82 LEU A C 1
ATOM 648 O O . LEU A 1 82 ? 31.384 7.226 -24.412 1.00 90.88 82 LEU A O 1
ATOM 652 N N . GLU A 1 83 ? 31.009 5.322 -23.272 1.00 90.88 83 GLU A N 1
ATOM 653 C CA . GLU A 1 83 ? 32.178 4.589 -23.770 1.00 90.88 83 GLU A CA 1
ATOM 654 C C . GLU A 1 83 ? 32.130 4.454 -25.299 1.00 90.88 83 GLU A C 1
ATOM 656 O O . GLU A 1 83 ? 33.094 4.799 -25.989 1.00 90.88 83 GLU A O 1
ATOM 661 N N . PHE A 1 84 ? 30.979 4.047 -25.842 1.00 90.75 84 PHE A N 1
ATOM 662 C CA . PHE A 1 84 ? 30.754 3.968 -27.279 1.00 90.75 84 PHE A CA 1
ATOM 663 C C . PHE A 1 84 ? 30.970 5.323 -27.960 1.00 90.75 84 PHE A C 1
ATOM 665 O O . PHE A 1 84 ? 31.727 5.396 -28.923 1.00 90.75 84 PHE A O 1
ATOM 672 N N . LYS A 1 85 ? 30.384 6.413 -27.450 1.00 88.50 85 LYS A N 1
ATOM 673 C CA . LYS A 1 85 ? 30.541 7.769 -28.006 1.00 88.50 85 LYS A CA 1
ATOM 674 C C . LYS A 1 85 ? 32.001 8.220 -28.049 1.00 88.50 85 LYS A C 1
ATOM 676 O O . LYS A 1 85 ? 32.408 8.850 -29.024 1.00 88.50 85 LYS A O 1
ATOM 681 N N . ILE A 1 86 ? 32.793 7.877 -27.032 1.00 90.62 86 ILE A N 1
ATOM 682 C CA . ILE A 1 86 ? 34.225 8.203 -26.968 1.00 90.62 86 ILE A CA 1
ATOM 683 C C . ILE A 1 86 ? 35.028 7.384 -27.990 1.00 90.62 86 ILE A C 1
ATOM 685 O O . ILE A 1 86 ? 35.915 7.927 -28.650 1.00 90.62 86 ILE A O 1
ATOM 689 N N . LEU A 1 87 ? 34.723 6.092 -28.136 1.00 90.31 87 LEU A N 1
ATOM 690 C CA . LEU A 1 87 ? 35.517 5.152 -28.936 1.00 90.31 87 LEU A CA 1
ATOM 691 C C . LEU A 1 87 ? 35.023 4.976 -30.380 1.00 90.31 87 LEU A C 1
ATOM 693 O O . LEU A 1 87 ? 35.739 4.405 -31.199 1.00 90.31 87 LEU A O 1
ATOM 697 N N . ASN A 1 88 ? 33.830 5.460 -30.732 1.00 87.19 88 ASN A N 1
ATOM 698 C CA . ASN A 1 88 ? 33.152 5.145 -31.996 1.00 87.19 88 ASN A CA 1
ATOM 699 C C . ASN A 1 88 ? 34.047 5.330 -33.235 1.00 87.19 88 ASN A C 1
ATOM 701 O O . ASN A 1 88 ? 34.048 4.496 -34.137 1.00 87.19 88 ASN A O 1
ATOM 705 N N . SER A 1 89 ? 34.865 6.384 -33.269 1.00 88.50 89 SER A N 1
ATOM 706 C CA . SER A 1 89 ? 35.755 6.681 -34.400 1.00 88.50 89 SER A CA 1
ATOM 707 C C . SER A 1 89 ? 36.881 5.656 -34.597 1.00 88.50 89 SER A C 1
ATOM 709 O O . SER A 1 89 ? 37.391 5.536 -35.710 1.00 88.50 89 SER A O 1
ATOM 711 N N . THR A 1 90 ? 37.245 4.905 -33.555 1.00 92.06 90 THR A N 1
ATOM 712 C CA . THR A 1 90 ? 38.342 3.925 -33.559 1.00 92.06 90 THR A CA 1
ATOM 713 C C . THR A 1 90 ? 37.866 2.476 -33.603 1.00 92.06 90 THR A C 1
ATOM 715 O O . THR A 1 90 ? 38.667 1.595 -33.897 1.00 92.06 90 THR A O 1
ATOM 718 N N . LEU A 1 91 ? 36.588 2.225 -33.310 1.00 91.75 91 LEU A N 1
ATOM 719 C CA . LEU A 1 91 ? 36.002 0.884 -33.296 1.00 91.75 91 LEU A CA 1
ATOM 720 C C . LEU A 1 91 ? 35.757 0.352 -34.713 1.00 91.75 91 LEU A C 1
ATOM 722 O O . LEU A 1 91 ? 35.290 1.092 -35.590 1.00 91.75 91 LEU A O 1
ATOM 726 N N . LEU A 1 92 ? 35.991 -0.948 -34.896 1.00 94.31 92 LEU A N 1
ATOM 727 C CA . LEU A 1 92 ? 35.551 -1.709 -36.066 1.00 94.31 92 LEU A CA 1
ATOM 728 C C . LEU A 1 92 ? 34.021 -1.841 -36.082 1.00 94.31 92 LEU A C 1
ATOM 730 O O . LEU A 1 92 ? 33.354 -1.722 -35.056 1.00 94.31 92 LEU A O 1
ATOM 734 N N . GLU A 1 93 ? 33.446 -2.134 -37.247 1.00 89.38 93 GLU A N 1
ATOM 735 C CA . GLU A 1 93 ? 31.990 -2.260 -37.419 1.00 89.38 93 GLU A CA 1
ATOM 736 C C . GLU A 1 93 ? 31.363 -3.335 -36.510 1.00 89.38 93 GLU A C 1
ATOM 738 O O . GLU A 1 93 ? 30.323 -3.106 -35.885 1.00 89.38 93 GLU A O 1
ATOM 743 N N . GLU A 1 94 ? 32.029 -4.483 -36.364 1.00 89.12 94 GLU A N 1
ATOM 744 C CA . GLU A 1 94 ? 31.590 -5.557 -35.465 1.00 89.12 94 GLU A CA 1
ATOM 745 C C . GLU A 1 94 ? 31.611 -5.118 -33.993 1.00 89.12 94 GLU A C 1
ATOM 747 O O . GLU A 1 94 ? 30.681 -5.410 -33.238 1.00 89.12 94 GLU A O 1
ATOM 752 N N . GLU A 1 95 ? 32.634 -4.364 -33.586 1.00 90.88 95 GLU A N 1
ATOM 753 C CA . GLU A 1 95 ? 32.764 -3.857 -32.218 1.00 90.88 95 GLU A CA 1
ATOM 754 C C . GLU A 1 95 ? 31.690 -2.812 -31.916 1.00 90.88 95 GLU A C 1
ATOM 756 O O . GLU A 1 95 ? 31.047 -2.881 -30.868 1.00 90.88 95 GLU A O 1
ATOM 761 N N . ARG A 1 96 ? 31.422 -1.895 -32.857 1.00 90.00 96 ARG A N 1
ATOM 762 C CA . ARG A 1 96 ? 30.314 -0.932 -32.750 1.00 90.00 96 ARG A CA 1
ATOM 763 C C . ARG A 1 96 ? 28.986 -1.654 -32.567 1.00 90.00 96 ARG A C 1
ATOM 765 O O . ARG A 1 96 ? 28.231 -1.329 -31.657 1.00 90.00 96 ARG A O 1
ATOM 772 N N . THR A 1 97 ? 28.731 -2.675 -33.382 1.00 89.62 97 THR A N 1
ATOM 773 C CA . THR A 1 97 ? 27.506 -3.479 -33.294 1.00 89.62 97 THR A CA 1
ATOM 774 C C . THR A 1 97 ? 27.376 -4.158 -31.928 1.00 89.62 97 THR A C 1
ATOM 776 O O . THR A 1 97 ? 26.290 -4.181 -31.350 1.00 89.62 97 THR A O 1
ATOM 779 N N . ASN A 1 98 ? 28.475 -4.677 -31.375 1.00 90.50 98 ASN A N 1
ATOM 780 C CA . ASN A 1 98 ? 28.479 -5.287 -30.046 1.00 90.50 98 ASN A CA 1
ATOM 781 C C . ASN A 1 98 ? 28.168 -4.269 -28.933 1.00 90.50 98 ASN A C 1
ATOM 783 O O . ASN A 1 98 ? 27.344 -4.553 -28.066 1.00 90.50 98 ASN A O 1
ATOM 787 N N . TYR A 1 99 ? 28.756 -3.069 -28.983 1.00 91.31 99 TYR A N 1
ATOM 788 C CA . TYR A 1 99 ? 28.441 -1.990 -28.037 1.00 91.31 99 TYR A CA 1
ATOM 789 C C . TYR A 1 99 ? 26.960 -1.616 -28.066 1.00 91.31 99 TYR A C 1
ATOM 791 O O . TYR A 1 99 ? 26.312 -1.582 -27.021 1.00 91.31 99 TYR A O 1
ATOM 799 N N . ILE A 1 100 ? 26.407 -1.399 -29.261 1.00 90.75 100 ILE A N 1
ATOM 800 C CA . ILE A 1 100 ? 24.992 -1.051 -29.414 1.00 90.75 100 ILE A CA 1
ATOM 801 C C . ILE A 1 100 ? 24.091 -2.168 -28.873 1.00 90.75 100 ILE A C 1
ATOM 803 O O . ILE A 1 100 ? 23.127 -1.880 -28.170 1.00 90.75 100 ILE A O 1
ATOM 807 N N . ARG A 1 101 ? 24.424 -3.443 -29.116 1.00 91.44 101 ARG A N 1
ATOM 808 C CA . ARG A 1 101 ? 23.6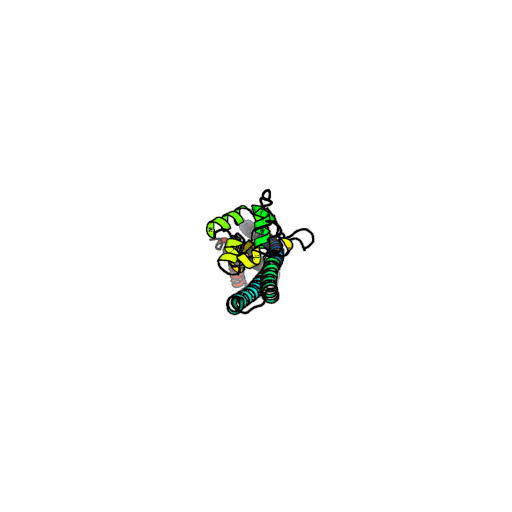71 -4.579 -28.557 1.00 91.44 101 ARG A CA 1
ATOM 809 C C . ARG A 1 101 ? 23.732 -4.658 -27.033 1.00 91.44 101 ARG A C 1
ATOM 811 O O . ARG A 1 101 ? 22.730 -5.016 -26.422 1.00 91.44 101 ARG A O 1
ATOM 818 N N . GLN A 1 102 ? 24.866 -4.328 -26.416 1.00 92.25 102 GLN A N 1
ATOM 819 C CA . GLN A 1 102 ? 24.979 -4.275 -24.953 1.00 92.25 102 GLN A CA 1
ATOM 820 C C . GLN A 1 102 ? 24.096 -3.169 -24.368 1.00 92.25 102 GLN A C 1
ATOM 822 O O . GLN A 1 102 ? 23.317 -3.445 -23.463 1.00 92.25 102 GLN A O 1
ATOM 827 N N . ILE A 1 103 ? 24.140 -1.962 -24.947 1.00 91.69 103 ILE A N 1
ATOM 828 C CA . ILE A 1 103 ? 23.276 -0.837 -24.547 1.00 91.69 103 ILE A CA 1
ATOM 829 C C . ILE A 1 103 ? 21.800 -1.244 -24.644 1.00 91.69 103 ILE A C 1
ATOM 831 O O . ILE A 1 103 ? 21.031 -1.084 -23.700 1.00 91.69 103 ILE A O 1
ATOM 835 N N . VAL A 1 104 ? 21.412 -1.830 -25.777 1.00 91.00 104 VAL A N 1
ATOM 836 C CA . VAL A 1 104 ? 20.050 -2.309 -26.035 1.00 91.00 104 VAL A CA 1
ATOM 837 C C . VAL A 1 104 ? 19.607 -3.380 -25.045 1.00 91.00 104 VAL A C 1
ATOM 839 O O . VAL A 1 104 ? 18.474 -3.328 -24.572 1.00 91.00 104 VAL A O 1
ATOM 842 N N . ARG A 1 105 ? 20.481 -4.326 -24.698 1.00 91.94 105 ARG A N 1
ATOM 843 C CA . ARG A 1 105 ? 20.167 -5.364 -23.716 1.00 91.94 105 ARG A CA 1
ATOM 844 C C . ARG A 1 105 ? 19.885 -4.764 -22.339 1.00 91.94 105 ARG A C 1
ATOM 846 O O . ARG A 1 105 ? 18.854 -5.085 -21.758 1.00 91.94 105 ARG A O 1
ATOM 853 N N . SER A 1 106 ? 20.742 -3.870 -21.848 1.00 92.38 106 SER A N 1
ATOM 854 C CA . SER A 1 106 ? 20.510 -3.202 -20.563 1.00 92.38 106 SER A CA 1
ATOM 855 C C . SER A 1 106 ? 19.193 -2.414 -20.583 1.00 92.38 106 SER A C 1
ATOM 857 O O . SER A 1 106 ? 18.418 -2.491 -19.639 1.00 92.38 106 SER A O 1
ATOM 859 N N . LEU A 1 107 ? 18.854 -1.748 -21.694 1.00 89.50 107 LEU A N 1
ATOM 860 C CA . LEU A 1 107 ? 17.564 -1.061 -21.860 1.00 89.50 107 LEU A CA 1
ATOM 861 C C . LEU A 1 107 ? 16.355 -2.015 -21.887 1.00 89.50 107 LEU A C 1
ATOM 863 O O . LEU A 1 107 ? 15.280 -1.661 -21.405 1.00 89.50 107 LEU A O 1
ATOM 867 N N . GLN A 1 108 ? 16.499 -3.222 -22.438 1.00 88.62 108 GLN A N 1
ATOM 868 C CA . GLN A 1 108 ? 15.461 -4.255 -22.349 1.00 88.62 108 GLN A CA 1
ATOM 869 C C . GLN A 1 108 ? 15.270 -4.733 -20.905 1.00 88.62 108 GLN A C 1
ATOM 871 O O . GLN A 1 108 ? 14.137 -4.973 -20.493 1.00 88.62 108 GLN A O 1
ATOM 876 N N . GLU A 1 109 ? 16.348 -4.832 -20.128 1.00 91.38 109 GLU A N 1
ATOM 877 C CA . GLU A 1 109 ? 16.291 -5.169 -18.702 1.00 91.38 109 GLU A CA 1
ATOM 878 C C . GLU A 1 109 ? 15.620 -4.045 -17.888 1.00 91.38 109 GLU A C 1
ATOM 880 O O . GLU A 1 109 ? 14.748 -4.344 -17.074 1.00 91.38 109 GLU A O 1
ATOM 885 N N . VAL A 1 110 ? 15.891 -2.763 -18.189 1.00 89.75 110 VAL A N 1
ATOM 886 C CA . VAL A 1 110 ? 15.159 -1.608 -17.614 1.00 89.75 110 VAL A CA 1
ATOM 887 C C . VAL A 1 110 ? 13.650 -1.765 -17.803 1.00 89.75 110 VAL A C 1
ATOM 889 O O . VAL A 1 110 ? 12.885 -1.652 -16.843 1.00 89.75 110 VAL A O 1
ATOM 892 N N . LEU A 1 111 ? 13.210 -2.057 -19.031 1.00 87.06 111 LEU A N 1
ATOM 893 C CA . LEU A 1 111 ? 11.795 -2.296 -19.325 1.00 87.06 111 LEU A CA 1
ATOM 894 C C . LEU A 1 111 ? 11.270 -3.528 -18.580 1.00 87.06 111 LEU A C 1
ATOM 896 O O . LEU A 1 111 ? 10.160 -3.501 -18.056 1.00 87.06 111 LEU A O 1
ATOM 900 N N . GLY A 1 112 ? 12.065 -4.596 -18.503 1.00 88.56 112 GLY A N 1
ATOM 901 C CA . GLY A 1 112 ? 11.731 -5.817 -17.771 1.00 88.56 112 GLY A CA 1
ATOM 902 C C . GLY A 1 112 ? 11.454 -5.581 -16.285 1.00 88.56 112 GLY A C 1
ATOM 903 O O . GLY A 1 112 ? 10.527 -6.186 -15.753 1.00 88.56 112 GLY A O 1
ATOM 904 N N . TYR A 1 113 ? 12.201 -4.680 -15.643 1.00 90.88 113 TYR A N 1
ATOM 905 C CA . TYR A 1 113 ? 11.996 -4.301 -14.243 1.00 90.88 113 TYR A CA 1
ATOM 906 C C . TYR A 1 113 ? 10.908 -3.244 -14.045 1.00 90.88 113 TYR A C 1
ATOM 908 O O . TYR A 1 113 ? 10.156 -3.321 -13.080 1.00 90.88 113 TYR A O 1
ATOM 916 N N . SER A 1 114 ? 10.761 -2.299 -14.976 1.00 86.81 114 SER A N 1
ATOM 917 C CA . SER A 1 114 ? 9.755 -1.232 -14.866 1.00 86.81 114 SER A CA 1
ATOM 918 C C . SER A 1 114 ? 8.336 -1.765 -15.106 1.00 86.81 114 SER A C 1
ATOM 920 O O . SER A 1 114 ? 7.409 -1.466 -14.359 1.00 86.81 114 SER A O 1
ATOM 922 N N . ASN A 1 115 ? 8.154 -2.618 -16.118 1.00 84.19 115 ASN A N 1
ATOM 923 C CA . ASN A 1 115 ? 6.855 -3.162 -16.530 1.00 84.19 115 ASN A CA 1
ATOM 924 C C . ASN A 1 115 ? 6.008 -3.844 -15.435 1.00 84.19 115 ASN A C 1
ATOM 926 O O . ASN A 1 115 ? 4.785 -3.687 -15.491 1.00 84.19 115 ASN A O 1
ATOM 930 N N . PRO A 1 116 ? 6.578 -4.643 -14.512 1.00 84.06 116 PRO A N 1
ATOM 931 C CA . PRO A 1 116 ? 5.826 -5.294 -13.440 1.00 84.06 116 PRO A CA 1
ATOM 932 C C . PRO A 1 116 ? 5.551 -4.399 -12.226 1.00 84.06 116 PRO A C 1
ATOM 934 O O . PRO A 1 116 ? 4.885 -4.870 -11.301 1.00 84.06 116 PRO A O 1
ATOM 937 N N . THR A 1 117 ? 6.041 -3.153 -12.196 1.00 87.75 117 THR A N 1
ATOM 938 C CA . THR A 1 117 ? 5.705 -2.220 -11.110 1.00 87.75 117 THR A CA 1
ATOM 939 C C . THR A 1 117 ? 4.192 -2.028 -11.038 1.00 87.75 117 THR A C 1
ATOM 941 O O . THR A 1 117 ? 3.484 -1.994 -12.052 1.00 87.75 117 THR A O 1
ATOM 944 N N . MET A 1 118 ? 3.678 -1.922 -9.817 1.00 84.88 118 MET A N 1
ATOM 945 C CA . MET A 1 118 ? 2.260 -1.741 -9.543 1.00 84.88 118 MET A CA 1
ATOM 946 C C . MET A 1 118 ? 1.736 -0.485 -10.237 1.00 84.88 118 MET A C 1
ATOM 948 O O . MET A 1 118 ? 0.644 -0.524 -10.796 1.00 84.88 118 MET A O 1
ATOM 952 N N . ILE A 1 119 ? 2.528 0.590 -10.275 1.00 84.06 119 ILE A N 1
ATOM 953 C CA . ILE A 1 119 ? 2.123 1.834 -10.924 1.00 84.06 119 ILE A CA 1
ATOM 954 C C . ILE A 1 119 ? 1.901 1.678 -12.429 1.00 84.06 119 ILE A C 1
ATOM 956 O O . ILE A 1 119 ? 0.850 2.063 -12.941 1.00 84.06 119 ILE A O 1
ATOM 960 N N . LEU A 1 120 ? 2.842 1.062 -13.148 1.00 85.31 120 LEU A N 1
ATOM 961 C CA . LEU A 1 120 ? 2.678 0.834 -14.582 1.00 85.31 120 LEU A CA 1
ATOM 962 C C . LEU A 1 120 ? 1.556 -0.160 -14.860 1.00 85.31 120 LEU A C 1
ATOM 964 O O . LEU A 1 120 ? 0.831 -0.021 -15.846 1.00 85.31 120 LEU A O 1
ATOM 968 N N . HIS A 1 121 ? 1.375 -1.145 -13.984 1.00 85.75 121 HIS A N 1
ATOM 969 C CA . HIS A 1 121 ? 0.254 -2.063 -14.081 1.00 85.75 121 HIS A CA 1
ATOM 970 C C . HIS A 1 121 ? -1.094 -1.338 -13.929 1.00 85.75 121 HIS A C 1
ATOM 972 O O . HIS A 1 121 ? -1.961 -1.478 -14.788 1.00 85.75 121 HIS A O 1
ATOM 978 N N . MET A 1 122 ? -1.244 -0.519 -12.890 1.00 84.81 122 MET A N 1
ATOM 979 C CA . MET A 1 122 ? -2.426 0.303 -12.627 1.00 84.81 122 MET A CA 1
ATOM 980 C C . MET A 1 122 ? -2.725 1.267 -13.778 1.00 84.81 122 MET A C 1
ATOM 982 O O . MET A 1 122 ? -3.850 1.304 -14.274 1.00 84.81 122 MET A O 1
ATOM 986 N N . TYR A 1 123 ? -1.698 1.971 -14.262 1.00 85.88 123 TYR A N 1
ATOM 987 C CA . TYR A 1 123 ? -1.777 2.840 -15.433 1.00 85.88 123 TYR A CA 1
ATOM 988 C C . TYR A 1 123 ? -2.395 2.120 -16.635 1.00 85.88 123 TYR A C 1
ATOM 990 O O . TYR A 1 123 ? -3.406 2.551 -17.185 1.00 85.88 123 TYR A O 1
ATOM 998 N N . ARG A 1 124 ? -1.842 0.955 -16.989 1.00 83.69 124 ARG A N 1
ATOM 999 C CA . ARG A 1 124 ? -2.339 0.134 -18.100 1.00 83.69 124 ARG A CA 1
ATOM 1000 C C . ARG A 1 124 ? -3.779 -0.312 -17.878 1.00 83.69 124 ARG A C 1
ATOM 1002 O O . ARG A 1 124 ? -4.558 -0.336 -18.825 1.00 83.69 124 ARG A O 1
ATOM 1009 N N . VAL A 1 125 ? -4.150 -0.671 -16.651 1.00 83.94 125 VAL A N 1
ATOM 1010 C CA . VAL A 1 125 ? -5.522 -1.085 -16.341 1.00 83.94 125 VAL A CA 1
ATOM 1011 C C . VAL A 1 125 ? -6.514 0.056 -16.561 1.00 83.94 125 VAL A C 1
ATOM 1013 O O . VAL A 1 125 ? -7.512 -0.143 -17.253 1.00 83.94 125 VAL A O 1
ATOM 1016 N N . TRP A 1 126 ? -6.248 1.252 -16.046 1.00 85.50 126 TRP A N 1
ATOM 1017 C CA . TRP A 1 126 ? -7.217 2.344 -16.139 1.00 85.50 126 TRP A CA 1
ATOM 1018 C C . TRP A 1 126 ? -7.276 3.038 -17.493 1.00 85.50 126 TRP A C 1
ATOM 1020 O O . TRP A 1 126 ? -8.388 3.349 -17.938 1.00 85.50 126 TRP A O 1
ATOM 1030 N N . ASP A 1 127 ? -6.128 3.239 -18.142 1.00 77.69 127 ASP A N 1
ATOM 1031 C CA . ASP A 1 127 ? -6.055 3.943 -19.425 1.00 77.69 127 ASP A CA 1
ATOM 1032 C C . ASP A 1 127 ? -6.403 3.028 -20.602 1.00 77.69 127 ASP A C 1
ATOM 1034 O O . ASP A 1 127 ? -6.997 3.480 -21.581 1.00 77.69 127 ASP A O 1
ATOM 1038 N N . TYR A 1 128 ? -6.088 1.730 -20.514 1.00 72.19 128 TYR A N 1
ATOM 1039 C CA . TYR A 1 128 ? -6.263 0.806 -21.639 1.00 72.19 128 TYR A CA 1
ATOM 1040 C C . TYR A 1 128 ? -7.439 -0.162 -21.469 1.00 72.19 128 TYR A C 1
ATOM 1042 O O . TYR A 1 128 ? -8.127 -0.483 -22.439 1.00 72.19 128 TYR A O 1
ATOM 1050 N N . TYR A 1 129 ? -7.730 -0.603 -20.242 1.00 69.44 129 TYR A N 1
ATOM 1051 C CA . TYR A 1 129 ? -8.841 -1.516 -19.938 1.00 69.44 129 TYR A CA 1
ATOM 1052 C C . TYR A 1 129 ? -10.002 -0.768 -19.254 1.00 69.44 129 TYR A C 1
ATOM 1054 O O . TYR A 1 129 ? -10.557 -1.203 -18.246 1.00 69.44 129 TYR A O 1
ATOM 1062 N N . SER A 1 130 ? -10.381 0.370 -19.845 1.00 61.16 130 SER A N 1
ATOM 1063 C CA . SER A 1 130 ? -11.123 1.508 -19.270 1.00 61.16 130 SER A CA 1
ATOM 1064 C C . SER A 1 130 ? -12.530 1.272 -18.691 1.00 61.16 130 SER A C 1
ATOM 1066 O O . SER A 1 130 ? -13.190 2.238 -18.322 1.00 61.16 130 SER A O 1
ATOM 1068 N N . ASN A 1 131 ? -13.033 0.042 -18.612 1.00 71.31 131 ASN A N 1
ATOM 1069 C CA . ASN A 1 131 ? -14.394 -0.240 -18.125 1.00 71.31 131 ASN A CA 1
ATOM 1070 C C . ASN A 1 131 ? -14.458 -0.523 -16.613 1.00 71.31 131 ASN A C 1
ATOM 1072 O O . ASN A 1 131 ? -15.486 -0.986 -16.124 1.00 71.31 131 ASN A O 1
ATOM 1076 N N . LEU A 1 132 ? -13.360 -0.300 -15.889 1.00 76.94 132 LEU A N 1
ATOM 1077 C CA . LEU A 1 132 ? -13.262 -0.537 -14.450 1.00 76.94 132 LEU A CA 1
ATOM 1078 C C . LEU A 1 132 ? -13.410 0.774 -13.674 1.00 76.94 132 LEU A C 1
ATOM 1080 O O . LEU A 1 132 ? -12.624 1.706 -13.882 1.00 76.94 132 LEU A O 1
ATOM 1084 N N . ASP A 1 133 ? -14.401 0.814 -12.784 1.00 84.31 133 ASP A N 1
ATOM 1085 C CA . ASP A 1 133 ? -14.585 1.888 -11.799 1.00 84.31 133 ASP A CA 1
ATOM 1086 C C . ASP A 1 133 ? -13.650 1.704 -10.598 1.00 84.31 133 ASP A C 1
ATOM 1088 O O . ASP A 1 133 ? -13.155 2.685 -10.055 1.00 84.31 133 ASP A O 1
ATOM 1092 N N . ASP A 1 134 ? -13.337 0.454 -10.256 1.00 83.88 134 ASP A N 1
ATOM 1093 C CA . ASP A 1 134 ? -12.493 0.084 -9.124 1.00 83.88 134 ASP A CA 1
ATOM 1094 C C . ASP A 1 134 ? -11.387 -0.886 -9.567 1.00 83.88 134 ASP A C 1
ATOM 1096 O O . ASP A 1 134 ? -11.619 -1.799 -10.366 1.00 83.88 134 ASP A O 1
ATOM 1100 N N . PHE A 1 135 ? -10.177 -0.693 -9.038 1.00 80.75 135 PHE A N 1
ATOM 1101 C CA . PHE A 1 135 ? -9.044 -1.599 -9.213 1.00 80.75 135 PHE A CA 1
ATOM 1102 C C . PHE A 1 135 ? -8.762 -2.371 -7.926 1.00 80.75 135 PHE A C 1
ATOM 1104 O O . PHE A 1 135 ? -8.644 -1.775 -6.858 1.00 80.75 135 PHE A O 1
ATOM 1111 N N . TYR A 1 136 ? -8.607 -3.688 -8.040 1.00 80.19 136 TYR A N 1
ATOM 1112 C CA . TYR A 1 136 ? -8.398 -4.585 -6.908 1.00 80.19 136 TYR A CA 1
ATOM 1113 C C . TYR A 1 136 ? -6.975 -5.139 -6.953 1.00 80.19 136 TYR A C 1
ATOM 1115 O O . TYR A 1 136 ? -6.602 -5.847 -7.886 1.00 80.19 136 TYR A O 1
ATOM 1123 N N . ILE A 1 137 ? -6.175 -4.837 -5.932 1.00 75.31 137 ILE A N 1
ATOM 1124 C CA . ILE A 1 137 ? -4.785 -5.319 -5.829 1.00 75.31 137 ILE A CA 1
ATOM 1125 C C . ILE A 1 137 ? -4.714 -6.743 -5.225 1.00 75.31 137 ILE A C 1
ATOM 1127 O O . ILE A 1 137 ? -3.636 -7.337 -5.133 1.00 75.31 137 ILE A O 1
ATOM 1131 N N . ALA A 1 138 ? -5.856 -7.345 -4.869 1.00 62.34 138 ALA A N 1
ATOM 1132 C CA . ALA A 1 138 ? -5.943 -8.737 -4.423 1.00 62.34 138 ALA A CA 1
ATOM 1133 C C . ALA A 1 138 ? -7.153 -9.460 -5.045 1.00 62.34 138 ALA A C 1
ATOM 1135 O O . ALA A 1 138 ? -8.174 -8.838 -5.316 1.00 62.34 138 ALA A O 1
ATOM 1136 N N . THR A 1 139 ? -6.992 -10.758 -5.339 1.00 51.25 139 THR A N 1
ATOM 1137 C CA . THR A 1 139 ? -8.074 -11.677 -5.738 1.00 51.25 139 THR A CA 1
ATOM 1138 C C . THR A 1 139 ? -7.838 -13.087 -5.170 1.00 51.25 139 THR A C 1
ATOM 1140 O O . THR A 1 139 ? -6.696 -13.523 -5.026 1.00 51.25 139 THR A O 1
ATOM 1143 N N . GLU A 1 140 ? -8.965 -13.727 -4.822 1.00 43.22 140 GLU A N 1
ATOM 1144 C CA . GLU A 1 140 ? -9.336 -15.056 -4.266 1.00 43.22 140 GLU A CA 1
ATOM 1145 C C . GLU A 1 140 ? -8.322 -16.008 -3.585 1.00 43.22 140 GLU A C 1
ATOM 1147 O O . GLU A 1 140 ? -8.738 -16.759 -2.702 1.00 43.22 140 GLU A O 1
ATOM 1152 N N . GLU A 1 141 ? -7.027 -16.008 -3.898 1.00 47.75 141 GLU A N 1
ATOM 1153 C CA . GLU A 1 141 ? -6.066 -16.996 -3.362 1.00 47.75 141 GLU A CA 1
ATOM 1154 C C . GLU A 1 141 ? -5.310 -16.525 -2.103 1.00 47.75 141 GLU A C 1
ATOM 1156 O O . GLU A 1 141 ? -4.619 -17.320 -1.464 1.00 47.75 141 GLU A O 1
ATOM 1161 N N . THR A 1 142 ? -5.442 -15.252 -1.708 1.00 47.00 142 THR A N 1
ATOM 1162 C CA . THR A 1 142 ? -4.675 -14.652 -0.600 1.00 47.00 142 THR A CA 1
ATOM 1163 C C . THR A 1 142 ? -5.568 -14.089 0.506 1.00 47.00 142 THR A C 1
ATOM 1165 O O . THR A 1 142 ? -5.871 -12.901 0.496 1.00 47.00 142 THR A O 1
ATOM 1168 N N . ASP A 1 143 ? -5.976 -14.932 1.457 1.00 48.75 143 ASP A N 1
ATOM 1169 C CA . ASP A 1 143 ? -6.400 -14.595 2.835 1.00 48.75 143 ASP A CA 1
ATOM 1170 C C . ASP A 1 143 ? -7.368 -13.398 3.066 1.00 48.75 143 ASP A C 1
ATOM 1172 O O . ASP A 1 143 ? -7.506 -12.925 4.197 1.00 48.75 143 ASP A O 1
ATOM 1176 N N . GLY A 1 144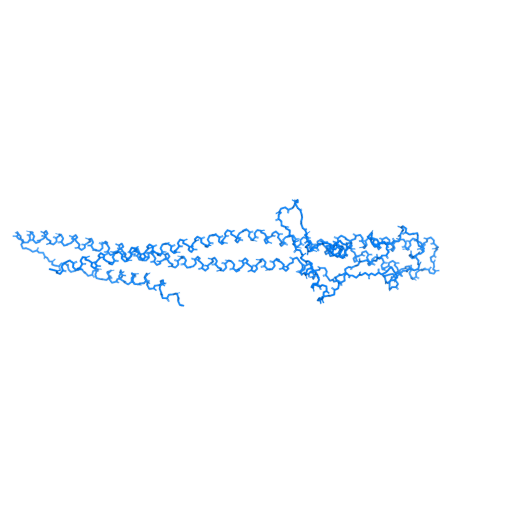 ? -8.113 -12.963 2.043 1.00 47.06 144 GLY A N 1
ATOM 1177 C CA . GLY A 1 144 ? -9.369 -12.217 2.173 1.00 47.06 144 GLY A CA 1
ATOM 1178 C C . GLY A 1 144 ? -9.303 -10.695 2.349 1.00 47.06 144 GLY A C 1
ATOM 1179 O O . GLY A 1 144 ? -10.223 -10.160 2.961 1.00 47.06 144 GLY A O 1
ATOM 1180 N N . TYR A 1 145 ? -8.291 -9.986 1.832 1.00 57.00 145 TYR A N 1
ATOM 1181 C CA . TYR A 1 145 ? -8.340 -8.514 1.791 1.00 57.00 145 TYR A CA 1
ATOM 1182 C C . TYR A 1 145 ? -7.978 -7.944 0.419 1.00 57.00 145 TYR A C 1
ATOM 1184 O O . TYR A 1 145 ? -6.831 -8.054 -0.022 1.00 57.00 145 TYR A O 1
ATOM 1192 N N . ASP A 1 146 ? -8.942 -7.265 -0.202 1.00 65.75 146 ASP A N 1
ATOM 1193 C CA . ASP A 1 146 ? -8.759 -6.579 -1.473 1.00 65.75 146 ASP A CA 1
ATOM 1194 C C . ASP A 1 146 ? -8.483 -5.094 -1.218 1.00 65.75 146 ASP A C 1
ATOM 1196 O O . ASP A 1 146 ? -9.325 -4.359 -0.705 1.00 65.75 146 ASP A O 1
ATOM 1200 N N . TYR A 1 147 ? -7.293 -4.631 -1.597 1.00 75.75 147 TYR A N 1
ATOM 1201 C CA . TYR A 1 147 ? -7.036 -3.198 -1.714 1.00 75.75 147 TYR A CA 1
ATOM 1202 C C . TYR A 1 147 ? -7.802 -2.671 -2.919 1.00 75.75 147 TYR A C 1
ATOM 1204 O O . TYR A 1 147 ? -7.470 -3.016 -4.054 1.00 75.75 147 TYR A O 1
ATOM 1212 N N . ILE A 1 148 ? -8.812 -1.849 -2.650 1.00 81.12 148 ILE A N 1
ATOM 1213 C CA . ILE A 1 148 ? -9.639 -1.225 -3.676 1.00 81.12 148 ILE A CA 1
ATOM 1214 C C . ILE A 1 148 ? -9.113 0.180 -3.920 1.00 81.12 148 ILE A C 1
ATOM 1216 O O . ILE A 1 148 ? -9.085 1.007 -3.007 1.00 81.12 148 ILE A O 1
ATOM 1220 N N . ILE A 1 149 ? -8.718 0.453 -5.156 1.00 84.62 149 ILE A N 1
ATOM 1221 C CA . ILE A 1 149 ? -8.398 1.797 -5.612 1.00 84.62 149 ILE A CA 1
ATOM 1222 C C . ILE A 1 149 ? -9.495 2.250 -6.571 1.00 84.62 149 ILE A C 1
ATOM 1224 O O . ILE A 1 149 ? -9.569 1.741 -7.692 1.00 84.62 149 ILE A O 1
ATOM 1228 N N . PRO A 1 150 ? -10.340 3.207 -6.159 1.00 87.19 150 PRO A N 1
ATOM 1229 C CA . PRO A 1 150 ? -11.339 3.782 -7.042 1.00 87.19 150 PRO A CA 1
ATOM 1230 C C . PRO A 1 150 ? -10.689 4.605 -8.150 1.00 87.19 150 PRO A C 1
ATOM 1232 O O . PRO A 1 150 ? -9.697 5.304 -7.921 1.00 87.19 150 PRO A O 1
ATOM 1235 N N . ARG A 1 151 ? -11.306 4.616 -9.331 1.00 87.06 151 ARG A N 1
ATOM 1236 C CA . ARG A 1 151 ? -10.922 5.487 -10.450 1.00 87.06 151 ARG A CA 1
ATOM 1237 C C . ARG A 1 151 ? -10.903 6.957 -10.037 1.00 87.06 151 ARG A C 1
ATOM 1239 O O . ARG A 1 151 ? -9.990 7.676 -10.412 1.00 87.06 151 ARG A O 1
ATOM 1246 N N . GLU A 1 152 ? -11.842 7.391 -9.196 1.00 89.12 152 GLU A N 1
ATOM 1247 C CA . GLU A 1 152 ? -11.855 8.761 -8.664 1.00 89.12 152 GLU A CA 1
ATOM 1248 C C . GLU A 1 152 ? -10.562 9.101 -7.900 1.00 89.12 152 GLU A C 1
ATOM 1250 O O . GLU A 1 152 ? -10.038 10.207 -8.029 1.00 89.12 152 GLU A O 1
ATOM 1255 N N . LEU A 1 153 ? -10.011 8.147 -7.139 1.00 86.62 153 LEU A N 1
ATOM 1256 C CA . LEU A 1 153 ? -8.758 8.340 -6.408 1.00 86.62 153 LEU A CA 1
ATOM 1257 C C . LEU A 1 153 ? -7.564 8.439 -7.370 1.00 86.62 153 LEU A C 1
ATOM 1259 O O . LEU A 1 153 ? -6.688 9.283 -7.178 1.00 86.62 153 LEU A O 1
ATOM 1263 N N . TRP A 1 154 ? -7.550 7.609 -8.415 1.00 87.06 154 TRP A N 1
ATOM 1264 C CA . TRP A 1 154 ? -6.549 7.660 -9.482 1.00 87.06 154 TRP A CA 1
ATOM 1265 C C . TRP A 1 154 ? -6.585 8.980 -10.258 1.00 87.06 154 TRP A C 1
ATOM 1267 O O . TRP A 1 154 ? -5.570 9.668 -10.363 1.00 87.06 154 TRP A O 1
ATOM 1277 N N . ASP A 1 155 ? -7.765 9.380 -10.724 1.00 88.06 155 ASP A N 1
ATOM 1278 C CA . ASP A 1 155 ? -7.969 10.615 -11.481 1.00 88.06 155 ASP A CA 1
ATOM 1279 C C . ASP A 1 155 ? -7.637 11.849 -10.624 1.00 88.06 155 ASP A C 1
ATOM 1281 O O . ASP A 1 155 ? -7.014 12.804 -11.097 1.00 88.06 155 ASP A O 1
ATOM 1285 N N . SER A 1 156 ? -7.989 11.817 -9.331 1.00 88.50 156 SER A N 1
ATOM 1286 C CA . SER A 1 156 ? -7.605 12.847 -8.362 1.00 88.50 156 SER A CA 1
ATOM 1287 C C . SER A 1 156 ? -6.086 12.952 -8.233 1.00 88.50 156 SER A C 1
ATOM 1289 O O . SER A 1 156 ? -5.542 14.058 -8.254 1.00 88.50 156 SER A O 1
ATOM 1291 N N . TYR A 1 157 ? -5.382 11.822 -8.130 1.00 86.31 157 TYR A N 1
ATOM 1292 C CA . TYR A 1 157 ? -3.922 11.823 -8.091 1.00 86.31 157 TYR A CA 1
ATOM 1293 C C . TYR A 1 157 ? -3.333 12.445 -9.362 1.00 86.31 157 TYR A C 1
ATOM 1295 O O . TYR A 1 157 ? -2.512 13.358 -9.255 1.00 86.31 157 TYR A O 1
ATOM 1303 N N . ILE A 1 158 ? -3.802 12.019 -10.544 1.00 85.19 158 ILE A N 1
ATOM 1304 C CA . ILE A 1 158 ? -3.352 12.560 -11.836 1.00 85.19 158 ILE A CA 1
ATOM 1305 C C . ILE A 1 158 ? -3.527 14.079 -11.881 1.00 85.19 158 ILE A C 1
ATOM 1307 O O . ILE A 1 158 ? -2.647 14.806 -12.340 1.00 85.19 158 ILE A O 1
ATOM 1311 N N . SER A 1 159 ? -4.653 14.586 -11.380 1.00 87.38 159 SER A N 1
ATOM 1312 C CA . SER A 1 159 ? -4.910 16.023 -11.374 1.00 87.38 159 SER A CA 1
ATOM 1313 C C . SER A 1 159 ? -4.002 16.798 -10.416 1.00 87.38 159 SER A C 1
ATOM 1315 O O . SER A 1 159 ? -3.672 17.947 -10.710 1.00 87.38 159 SER A O 1
ATOM 1317 N N . VAL A 1 160 ? -3.656 16.237 -9.254 1.00 86.31 160 VAL A N 1
ATOM 1318 C CA . VAL A 1 160 ? -2.899 16.951 -8.208 1.00 86.31 160 VAL A CA 1
ATOM 1319 C C . VAL A 1 160 ? -1.394 16.872 -8.448 1.00 86.31 160 VAL A C 1
ATOM 1321 O O . VAL A 1 160 ? -0.688 17.860 -8.240 1.00 86.31 160 VAL A O 1
ATOM 1324 N N . TYR A 1 161 ? -0.907 15.716 -8.891 1.00 83.38 161 TYR A N 1
ATOM 1325 C CA . TYR A 1 161 ? 0.521 15.416 -9.012 1.00 83.38 161 TYR A CA 1
ATOM 1326 C C . TYR A 1 161 ? 0.983 15.239 -10.460 1.00 83.38 161 TYR A C 1
ATOM 1328 O O . TYR A 1 161 ? 2.167 15.013 -10.702 1.00 83.38 161 TYR A O 1
ATOM 1336 N N . GLY A 1 162 ? 0.076 15.398 -11.426 1.00 84.69 162 GLY A N 1
ATOM 1337 C CA . GLY A 1 162 ? 0.326 15.049 -12.816 1.00 84.69 162 GLY A CA 1
ATOM 1338 C C . GLY A 1 162 ? 0.190 13.545 -13.052 1.00 84.69 162 GLY A C 1
ATOM 1339 O O . GLY A 1 162 ? -0.037 12.754 -12.137 1.00 84.69 162 GLY A O 1
ATOM 1340 N N . MET A 1 163 ? 0.333 13.144 -14.312 1.00 85.31 163 MET A N 1
ATOM 1341 C CA . MET A 1 163 ? 0.309 11.737 -14.700 1.00 85.31 163 MET A CA 1
ATOM 1342 C C . MET A 1 163 ? 1.488 11.007 -14.028 1.00 85.31 163 MET A C 1
ATOM 1344 O O . MET A 1 163 ? 2.626 11.436 -14.228 1.00 85.31 163 MET A O 1
ATOM 1348 N N . PRO A 1 164 ? 1.259 9.926 -13.254 1.00 83.25 164 PRO A N 1
ATOM 1349 C CA . PRO A 1 164 ? 2.325 9.183 -12.562 1.00 83.25 164 PRO A CA 1
ATOM 1350 C C . PRO A 1 164 ? 3.222 8.388 -13.512 1.00 83.25 164 PRO A C 1
ATOM 1352 O O . PRO A 1 164 ? 4.199 7.772 -13.096 1.00 83.25 164 PRO A O 1
ATOM 1355 N N . VAL A 1 165 ? 2.856 8.379 -14.786 1.00 87.25 165 VAL A N 1
ATOM 1356 C CA . VAL A 1 165 ? 3.534 7.689 -15.860 1.00 87.25 165 VAL A CA 1
ATOM 1357 C C . VAL A 1 165 ? 3.834 8.707 -16.942 1.00 87.25 165 VAL A C 1
ATOM 1359 O O . VAL A 1 165 ? 3.016 9.574 -17.234 1.00 87.25 165 VAL A O 1
ATOM 1362 N N . VAL A 1 166 ? 5.022 8.622 -17.515 1.00 85.69 166 VAL A N 1
ATOM 1363 C CA . VAL A 1 166 ? 5.425 9.416 -18.667 1.00 85.69 166 VAL A CA 1
ATOM 1364 C C . VAL A 1 166 ? 5.661 8.460 -19.824 1.00 85.69 166 VAL A C 1
ATOM 1366 O O . VAL A 1 166 ? 6.438 7.507 -19.729 1.00 85.69 166 VAL A O 1
ATOM 1369 N N . GLU A 1 167 ? 4.956 8.728 -20.915 1.00 86.69 167 GLU A N 1
ATOM 1370 C CA . GLU A 1 167 ? 5.157 8.060 -22.191 1.00 86.69 167 GLU A CA 1
ATOM 1371 C C . GLU A 1 167 ? 6.150 8.868 -23.017 1.00 86.69 167 GLU A C 1
ATOM 1373 O O . GLU A 1 167 ? 6.002 10.080 -23.178 1.00 86.69 167 GLU A O 1
ATOM 1378 N N . LEU A 1 168 ? 7.164 8.190 -23.538 1.00 86.12 168 LEU A N 1
ATOM 1379 C CA . LEU A 1 168 ? 8.174 8.771 -24.406 1.00 86.12 168 LEU A CA 1
ATOM 1380 C C . LEU A 1 168 ? 8.244 7.968 -25.692 1.00 86.12 168 LEU A C 1
ATOM 1382 O O . LEU A 1 168 ? 8.267 6.734 -25.702 1.00 86.12 168 LEU A O 1
ATOM 1386 N N . THR A 1 169 ? 8.337 8.676 -26.806 1.00 83.31 169 THR A N 1
ATOM 1387 C CA . THR A 1 169 ? 8.716 8.057 -28.069 1.00 83.31 169 THR A CA 1
ATOM 1388 C C . THR A 1 169 ? 10.147 7.517 -27.977 1.00 83.31 169 THR A C 1
ATOM 1390 O O . THR A 1 169 ? 10.959 8.006 -27.185 1.00 83.31 169 THR A O 1
ATOM 1393 N N . PRO A 1 170 ? 10.525 6.550 -28.829 1.00 80.19 170 PRO A N 1
ATOM 1394 C CA . PRO A 1 170 ? 11.899 6.076 -28.897 1.00 80.19 170 PRO A CA 1
ATOM 1395 C C . PRO A 1 170 ? 12.873 7.220 -29.160 1.00 80.19 170 PRO A C 1
ATOM 1397 O O . PRO A 1 170 ? 13.957 7.234 -28.597 1.00 80.19 170 PRO A O 1
ATOM 1400 N N . SER A 1 171 ? 12.493 8.194 -29.989 1.00 83.31 171 SER A N 1
ATOM 1401 C CA . SER A 1 171 ? 13.312 9.378 -30.239 1.00 83.31 171 SER A CA 1
ATOM 1402 C C . SER A 1 171 ? 13.457 10.284 -29.023 1.00 83.31 171 SER A C 1
ATOM 1404 O O . SER A 1 171 ? 14.531 10.835 -28.845 1.00 83.31 171 SER A O 1
ATOM 1406 N N . GLU A 1 172 ? 12.425 10.451 -28.195 1.00 86.56 172 GLU A N 1
ATOM 1407 C CA . GLU A 1 172 ? 12.526 11.268 -26.976 1.00 86.56 172 GLU A CA 1
ATOM 1408 C C . GLU A 1 172 ? 13.393 10.565 -25.930 1.00 86.56 172 GLU A C 1
ATOM 1410 O O . GLU A 1 172 ? 14.304 11.168 -25.377 1.00 86.56 172 GLU A O 1
ATOM 1415 N N . TRP A 1 173 ? 13.205 9.257 -25.732 1.00 84.88 173 TRP A N 1
ATOM 1416 C CA . TRP A 1 173 ? 14.008 8.509 -24.765 1.00 84.88 173 TRP A CA 1
ATOM 1417 C C . TRP A 1 173 ? 15.475 8.346 -25.192 1.00 84.88 173 TRP A C 1
ATOM 1419 O O . TRP A 1 173 ? 16.383 8.496 -24.378 1.00 84.88 173 TRP A O 1
ATOM 1429 N N . TYR A 1 174 ? 15.720 8.039 -26.470 1.00 82.06 174 TYR A N 1
ATOM 1430 C CA . TYR A 1 174 ? 17.064 7.783 -26.998 1.00 82.06 174 TYR A CA 1
ATOM 1431 C C . TYR A 1 174 ? 17.773 9.006 -27.592 1.00 82.06 174 TYR A C 1
ATOM 1433 O O . TYR A 1 174 ? 18.969 8.957 -27.864 1.00 82.06 174 TYR A O 1
ATOM 1441 N N . GLY A 1 175 ? 17.044 10.064 -27.934 1.00 70.62 175 GLY A N 1
ATOM 1442 C CA . GLY A 1 175 ? 17.607 11.272 -28.541 1.00 70.62 175 GLY A CA 1
ATOM 1443 C C . GLY A 1 175 ? 18.198 12.220 -27.504 1.00 70.62 175 GLY A C 1
ATOM 1444 O O . GLY A 1 175 ? 19.167 12.917 -27.804 1.00 70.62 175 GLY A O 1
ATOM 1445 N N . ASP A 1 176 ? 17.668 12.188 -26.280 1.00 67.31 176 ASP A N 1
ATOM 1446 C CA . ASP A 1 176 ? 18.193 12.960 -25.153 1.00 67.31 176 ASP A CA 1
ATOM 1447 C C . ASP A 1 176 ? 19.444 12.299 -24.547 1.00 67.31 176 ASP A C 1
ATOM 1449 O O . ASP A 1 176 ? 20.386 12.979 -24.136 1.00 67.31 176 ASP A O 1
ATOM 1453 N N . PHE A 1 177 ? 19.508 10.965 -24.577 1.00 63.69 177 PHE A N 1
ATOM 1454 C CA . PHE A 1 177 ? 20.638 10.127 -24.169 1.00 63.69 177 PHE A CA 1
ATOM 1455 C C . PHE A 1 177 ? 20.603 8.835 -24.987 1.00 63.69 177 PHE A C 1
ATOM 1457 O O . PHE A 1 177 ? 19.517 8.408 -25.316 1.00 63.69 177 PHE A O 1
ATOM 1464 N N . PHE A 1 178 ? 21.735 8.170 -25.257 1.00 78.56 178 PHE A N 1
ATOM 1465 C CA . PHE A 1 178 ? 21.849 6.979 -26.129 1.00 78.56 178 PHE A CA 1
ATOM 1466 C C . PHE A 1 178 ? 22.069 7.252 -27.629 1.00 78.56 178 PHE A C 1
ATOM 1468 O O . PHE A 1 178 ? 21.731 8.293 -28.182 1.00 78.56 178 PHE A O 1
ATOM 1475 N N . SER A 1 179 ? 22.747 6.332 -28.312 1.00 79.69 179 SER A N 1
ATOM 1476 C CA . SER A 1 179 ? 23.091 6.443 -29.735 1.00 79.69 179 SER A CA 1
ATOM 1477 C C . SER A 1 179 ? 21.897 6.079 -30.631 1.00 79.69 179 SER A C 1
ATOM 1479 O O . SER A 1 179 ? 21.923 5.055 -31.317 1.00 79.69 179 SER A O 1
ATOM 1481 N N . TYR A 1 180 ? 20.842 6.908 -30.608 1.00 85.44 180 TYR A N 1
ATOM 1482 C CA . TYR A 1 180 ? 19.539 6.662 -31.250 1.00 85.44 180 TYR A CA 1
ATOM 1483 C C . TYR A 1 180 ? 19.622 6.097 -32.672 1.00 85.44 180 TYR A C 1
ATOM 1485 O O . TYR A 1 180 ? 19.080 5.023 -32.931 1.00 85.44 180 TYR A O 1
ATOM 1493 N N . ASP A 1 181 ? 20.335 6.769 -33.580 1.00 86.25 181 ASP A N 1
ATOM 1494 C CA . ASP A 1 181 ? 20.437 6.346 -34.984 1.00 86.25 181 ASP A CA 1
ATOM 1495 C C . ASP A 1 181 ? 21.029 4.936 -35.119 1.00 86.25 181 ASP A C 1
ATOM 1497 O O . ASP A 1 181 ? 20.591 4.136 -35.948 1.00 86.25 181 ASP A O 1
ATOM 1501 N N . ALA A 1 182 ? 21.999 4.601 -34.265 1.00 85.69 182 ALA A N 1
ATOM 1502 C CA . ALA A 1 182 ? 22.630 3.289 -34.255 1.00 85.69 182 ALA A CA 1
ATOM 1503 C C . ALA A 1 182 ? 21.690 2.207 -33.697 1.00 85.69 182 ALA A C 1
ATOM 1505 O O . ALA A 1 182 ? 21.669 1.089 -34.210 1.00 85.69 182 ALA A O 1
ATOM 1506 N N . ILE A 1 183 ? 20.861 2.540 -32.703 1.00 87.50 183 ILE A N 1
ATOM 1507 C CA . ILE A 1 183 ? 19.818 1.641 -32.183 1.00 87.50 183 ILE A CA 1
ATOM 1508 C C . ILE A 1 183 ? 18.720 1.426 -33.238 1.00 87.50 183 ILE A C 1
ATOM 1510 O O . ILE A 1 183 ? 18.269 0.298 -33.441 1.00 87.50 183 ILE A O 1
ATOM 1514 N N . GLN A 1 184 ? 18.316 2.472 -33.964 1.00 86.06 184 GLN A N 1
ATOM 1515 C CA . GLN A 1 184 ? 17.321 2.370 -35.039 1.00 86.06 184 GLN A CA 1
ATOM 1516 C C . GLN A 1 184 ? 17.825 1.594 -36.260 1.00 86.06 184 GLN A C 1
ATOM 1518 O O . GLN A 1 184 ? 17.015 1.064 -37.018 1.00 86.06 184 GLN A O 1
ATOM 1523 N N . ALA A 1 185 ? 19.139 1.475 -36.450 1.00 87.56 185 ALA A N 1
ATOM 1524 C CA . ALA A 1 185 ? 19.710 0.645 -37.506 1.00 87.56 185 ALA A CA 1
ATOM 1525 C C . ALA A 1 185 ? 19.578 -0.867 -37.229 1.00 87.56 185 ALA A C 1
ATOM 1527 O O . ALA A 1 185 ? 19.657 -1.667 -38.163 1.00 87.56 185 ALA A O 1
ATOM 1528 N N . LEU A 1 186 ? 19.343 -1.280 -35.976 1.00 85.75 186 LEU A N 1
ATOM 1529 C CA . LEU A 1 186 ? 19.166 -2.691 -35.627 1.00 85.75 186 LEU A CA 1
ATOM 1530 C C . LEU A 1 186 ? 17.855 -3.279 -36.179 1.00 85.75 186 LEU A C 1
ATOM 1532 O O . LEU A 1 186 ? 16.878 -2.544 -36.389 1.00 85.75 186 LEU A O 1
ATOM 1536 N N . PRO A 1 187 ? 17.775 -4.614 -36.352 1.00 87.19 187 PRO A N 1
ATOM 1537 C CA . PRO A 1 187 ? 16.526 -5.298 -36.663 1.00 87.19 187 PRO A CA 1
ATOM 1538 C C . PRO A 1 187 ? 15.420 -4.965 -35.663 1.00 87.19 187 PRO A C 1
ATOM 1540 O O . PRO A 1 187 ? 15.658 -4.824 -34.467 1.00 87.19 187 PRO A O 1
ATOM 1543 N N . LEU A 1 188 ? 14.183 -4.911 -36.155 1.00 82.19 188 LEU A N 1
ATOM 1544 C CA . LEU A 1 188 ? 13.002 -4.549 -35.373 1.00 82.19 188 LEU A CA 1
ATOM 1545 C C . LEU A 1 188 ? 12.865 -5.389 -34.082 1.00 82.19 188 LEU A C 1
ATOM 1547 O O . LEU A 1 188 ? 12.495 -4.851 -33.048 1.00 82.19 188 LEU A O 1
ATOM 1551 N N . VAL A 1 189 ? 13.196 -6.679 -34.128 1.00 83.38 189 VAL A N 1
ATOM 1552 C CA . VAL A 1 189 ? 13.107 -7.606 -32.983 1.00 83.38 189 VAL A CA 1
ATOM 1553 C C . VAL A 1 189 ? 14.177 -7.384 -31.911 1.00 83.38 189 VAL A C 1
ATOM 1555 O O . VAL A 1 189 ? 14.007 -7.835 -30.786 1.00 83.38 189 VAL A O 1
ATOM 1558 N N . GLU A 1 190 ? 15.279 -6.714 -32.254 1.00 82.75 190 GLU A N 1
ATOM 1559 C CA . GLU A 1 190 ? 16.372 -6.433 -31.318 1.00 82.75 190 GLU A CA 1
ATOM 1560 C C . GLU A 1 190 ? 16.151 -5.105 -30.583 1.00 82.75 190 GLU A C 1
ATOM 1562 O O . GLU A 1 190 ? 16.770 -4.879 -29.554 1.00 82.75 190 GLU A O 1
ATOM 1567 N N . ARG A 1 191 ? 15.264 -4.222 -31.061 1.00 84.75 191 ARG A N 1
ATOM 1568 C CA . ARG A 1 191 ? 15.044 -2.911 -30.429 1.00 84.75 191 ARG A CA 1
ATOM 1569 C C . ARG A 1 191 ? 14.268 -3.072 -29.111 1.00 84.75 191 ARG A C 1
ATOM 1571 O O . ARG A 1 191 ? 13.304 -3.837 -29.087 1.00 84.75 191 ARG A O 1
ATOM 1578 N N . PRO A 1 192 ? 14.627 -2.354 -28.032 1.00 83.12 192 PRO A N 1
ATOM 1579 C CA . PRO A 1 192 ? 13.829 -2.337 -26.808 1.00 83.12 192 PRO A CA 1
ATOM 1580 C C . PRO A 1 192 ? 12.457 -1.733 -27.103 1.00 83.12 192 PRO A C 1
ATOM 1582 O O . PRO A 1 192 ? 12.381 -0.737 -27.821 1.00 83.12 192 PRO A O 1
ATOM 1585 N N . ARG A 1 193 ? 11.384 -2.353 -26.604 1.00 80.69 193 ARG A N 1
ATOM 1586 C CA . ARG A 1 193 ? 10.001 -1.917 -26.834 1.00 80.69 193 ARG A CA 1
ATOM 1587 C C . ARG A 1 193 ? 9.108 -2.237 -25.660 1.00 80.69 193 ARG A C 1
ATOM 1589 O O . ARG A 1 193 ? 9.256 -3.302 -25.059 1.00 80.69 193 ARG A O 1
ATOM 1596 N N . ASP A 1 194 ? 8.128 -1.375 -25.417 1.00 79.50 194 ASP A N 1
ATOM 1597 C CA . ASP A 1 194 ? 6.999 -1.751 -24.584 1.00 79.50 194 ASP A CA 1
ATOM 1598 C C . ASP A 1 194 ? 6.167 -2.856 -25.278 1.00 79.50 194 ASP A C 1
ATOM 1600 O O . ASP A 1 194 ? 5.800 -2.716 -26.453 1.00 79.50 194 ASP A O 1
ATOM 1604 N N . PRO A 1 195 ? 5.878 -3.970 -24.582 1.00 74.56 195 PRO A N 1
ATOM 1605 C CA . PRO A 1 195 ? 5.175 -5.112 -25.160 1.00 74.56 195 PRO A CA 1
ATOM 1606 C C . PRO A 1 195 ? 3.698 -4.841 -25.487 1.00 74.56 195 PRO A C 1
ATOM 1608 O O . PRO A 1 195 ? 3.132 -5.560 -26.308 1.00 74.56 195 PRO A O 1
ATOM 1611 N N . LEU A 1 196 ? 3.070 -3.841 -24.866 1.00 75.69 196 LEU A N 1
ATOM 1612 C CA . LEU A 1 196 ? 1.681 -3.454 -25.119 1.00 75.69 196 LEU A CA 1
ATOM 1613 C C . LEU A 1 196 ? 1.576 -2.364 -26.186 1.00 75.69 196 LEU A C 1
ATOM 1615 O O . LEU A 1 196 ? 0.677 -2.421 -27.022 1.00 75.69 196 LEU A O 1
ATOM 1619 N N . PHE A 1 197 ? 2.490 -1.392 -26.182 1.00 74.12 197 PHE A N 1
ATOM 1620 C CA . PHE A 1 197 ? 2.382 -0.210 -27.046 1.00 74.12 197 PHE A CA 1
ATOM 1621 C C . PHE A 1 197 ? 3.169 -0.310 -28.353 1.00 74.12 197 PHE A C 1
ATOM 1623 O O . PHE A 1 197 ? 2.984 0.509 -29.252 1.00 74.12 197 PHE A O 1
ATOM 1630 N N . GLY A 1 198 ? 4.034 -1.313 -28.500 1.00 73.62 198 GLY A N 1
ATOM 1631 C CA . GLY A 1 198 ? 4.618 -1.696 -29.783 1.00 73.62 198 GLY A CA 1
ATOM 1632 C C . GLY A 1 198 ? 5.698 -0.766 -30.336 1.00 73.62 198 GLY A C 1
ATOM 1633 O O . GLY A 1 198 ? 6.520 -1.270 -31.096 1.00 73.62 198 GLY A O 1
ATOM 1634 N N . GLU A 1 199 ? 5.743 0.518 -29.949 1.00 71.56 199 GLU A N 1
ATOM 1635 C CA . GLU A 1 199 ? 6.804 1.495 -30.269 1.00 71.56 199 GLU A CA 1
ATOM 1636 C C . GLU A 1 199 ? 6.982 2.612 -29.216 1.00 71.56 199 GLU A C 1
ATOM 1638 O O . GLU A 1 199 ? 7.772 3.513 -29.455 1.00 71.56 199 GLU A O 1
ATOM 1643 N N . MET A 1 200 ? 6.314 2.582 -28.056 1.00 74.38 200 MET A N 1
ATOM 1644 C CA . MET A 1 200 ? 6.490 3.596 -26.995 1.00 74.38 200 MET A CA 1
ATOM 1645 C C . MET A 1 200 ? 7.365 3.078 -25.848 1.00 74.38 200 MET A C 1
ATOM 1647 O O . MET A 1 200 ? 7.438 1.869 -25.620 1.00 74.38 200 MET A O 1
ATOM 1651 N N . PHE A 1 201 ? 8.023 3.989 -25.133 1.00 81.12 201 PHE A N 1
ATOM 1652 C CA . PHE A 1 201 ? 8.648 3.732 -23.839 1.00 81.12 201 PHE A CA 1
ATOM 1653 C C . PHE A 1 201 ? 7.782 4.329 -22.746 1.00 81.12 201 PHE A C 1
ATOM 1655 O O . PHE A 1 201 ? 7.348 5.471 -22.855 1.00 81.12 201 PHE A O 1
ATOM 1662 N N . VAL A 1 202 ? 7.539 3.560 -21.694 1.00 79.50 202 VAL A N 1
ATOM 1663 C CA . VAL A 1 202 ? 6.652 3.972 -20.613 1.00 79.50 202 VAL A CA 1
ATOM 1664 C C . VAL A 1 202 ? 7.414 3.857 -19.304 1.00 79.50 202 VAL A C 1
ATOM 1666 O O . VAL A 1 202 ? 7.939 2.790 -18.983 1.00 79.50 202 VAL A O 1
ATOM 1669 N N . PHE A 1 203 ? 7.489 4.964 -18.571 1.00 78.38 203 PHE A N 1
ATOM 1670 C CA . PHE A 1 203 ? 8.222 5.062 -17.313 1.00 78.38 203 PHE A CA 1
ATOM 1671 C C . PHE A 1 203 ? 7.346 5.643 -16.222 1.00 78.38 203 PHE A C 1
ATOM 1673 O O . PHE A 1 203 ? 6.435 6.421 -16.488 1.00 78.38 203 PHE A O 1
ATOM 1680 N N . GLU A 1 204 ? 7.665 5.315 -14.980 1.00 78.81 204 GLU A N 1
ATOM 1681 C CA . GLU A 1 204 ? 7.146 6.060 -13.845 1.00 78.81 204 GLU A CA 1
ATOM 1682 C C . GLU A 1 204 ? 7.740 7.480 -13.828 1.00 78.81 204 GLU A C 1
ATOM 1684 O O . GLU A 1 204 ? 8.937 7.672 -14.042 1.00 78.81 204 GLU A O 1
ATOM 1689 N N . SER A 1 205 ? 6.895 8.482 -13.595 1.00 72.62 205 SER A N 1
ATOM 1690 C CA . SER A 1 205 ? 7.274 9.899 -13.521 1.00 72.62 205 SER A CA 1
ATOM 1691 C C . SER A 1 205 ? 7.419 10.409 -12.083 1.00 72.62 205 SER A C 1
ATOM 1693 O O . SER A 1 205 ? 8.092 11.413 -11.841 1.00 72.62 205 SER A O 1
ATOM 1695 N N . GLY A 1 206 ? 6.761 9.733 -11.139 1.00 69.12 206 GLY A N 1
ATOM 1696 C CA . GLY A 1 206 ? 6.783 10.023 -9.711 1.00 69.12 206 GLY A CA 1
ATOM 1697 C C . GLY A 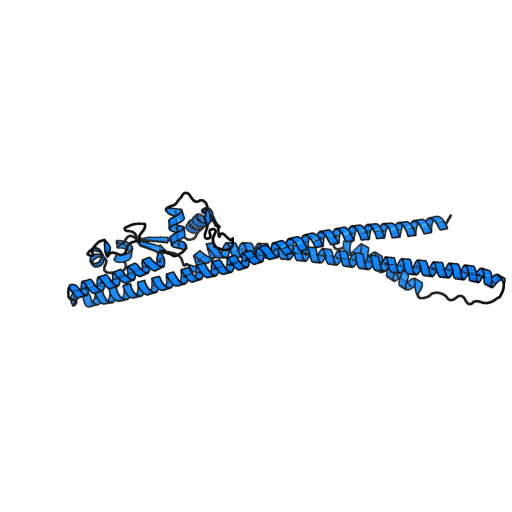1 206 ? 7.777 9.147 -8.951 1.00 69.12 206 GLY A C 1
ATOM 1698 O O . GLY A 1 206 ? 8.361 8.219 -9.496 1.00 69.12 206 GLY A O 1
ATOM 1699 N N . GLY A 1 207 ? 7.982 9.462 -7.672 1.00 77.56 207 GLY A N 1
ATOM 1700 C CA . GLY A 1 207 ? 8.676 8.552 -6.762 1.00 77.56 207 GLY A CA 1
ATOM 1701 C C . GLY A 1 207 ? 7.730 7.445 -6.308 1.00 77.56 207 GLY A C 1
ATOM 1702 O O . GLY A 1 207 ? 6.654 7.742 -5.779 1.00 77.56 207 GLY A O 1
ATOM 1703 N N . ILE A 1 208 ? 8.150 6.192 -6.457 1.00 80.75 208 ILE A N 1
ATOM 1704 C CA . ILE A 1 208 ? 7.324 5.021 -6.154 1.00 80.75 208 ILE A CA 1
ATOM 1705 C C . ILE A 1 208 ? 6.884 4.975 -4.693 1.00 80.75 208 ILE A C 1
ATOM 1707 O O . ILE A 1 208 ? 5.764 4.565 -4.386 1.00 80.75 208 ILE A O 1
ATOM 1711 N N . GLU A 1 209 ? 7.716 5.487 -3.783 1.00 77.12 209 GLU A N 1
ATOM 1712 C CA . GLU A 1 209 ? 7.393 5.599 -2.363 1.00 77.12 209 GLU A CA 1
ATOM 1713 C C . GLU A 1 209 ? 6.244 6.575 -2.124 1.00 77.12 209 GLU A C 1
ATOM 1715 O O . GLU A 1 209 ? 5.361 6.310 -1.311 1.00 77.12 209 GLU A O 1
ATOM 1720 N N . PHE A 1 210 ? 6.236 7.696 -2.847 1.00 80.38 210 PHE A N 1
ATOM 1721 C CA . PHE A 1 210 ? 5.179 8.696 -2.739 1.00 80.38 210 PHE A CA 1
ATOM 1722 C C . PHE A 1 210 ? 3.849 8.142 -3.252 1.00 80.38 210 PHE A C 1
ATOM 1724 O O . PHE A 1 210 ? 2.800 8.333 -2.632 1.00 80.38 210 PHE A O 1
ATOM 1731 N N . LEU A 1 211 ? 3.902 7.405 -4.358 1.00 83.00 211 LEU A N 1
ATOM 1732 C CA . LEU A 1 211 ? 2.720 6.809 -4.948 1.00 83.00 211 LEU A CA 1
ATOM 1733 C C . LEU A 1 211 ? 2.145 5.691 -4.073 1.00 83.00 211 LEU A C 1
ATOM 1735 O O . LEU A 1 211 ? 0.939 5.651 -3.817 1.00 83.00 211 LEU A O 1
ATOM 1739 N N . CYS A 1 212 ? 3.010 4.818 -3.557 1.00 83.56 212 CYS A N 1
ATOM 1740 C CA . CYS A 1 212 ? 2.610 3.785 -2.610 1.00 83.56 212 CYS A CA 1
ATOM 1741 C C . CYS A 1 212 ? 2.059 4.397 -1.312 1.00 83.56 212 CYS A C 1
ATOM 1743 O O . CYS A 1 212 ? 1.074 3.882 -0.783 1.00 83.56 212 CYS A O 1
ATOM 1745 N N . ASP A 1 213 ? 2.608 5.518 -0.819 1.00 84.31 213 ASP A N 1
ATOM 1746 C CA . ASP A 1 213 ? 2.033 6.234 0.333 1.00 84.31 213 ASP A CA 1
ATOM 1747 C C . ASP A 1 213 ? 0.588 6.660 0.072 1.00 84.31 213 ASP A C 1
ATOM 1749 O O . ASP A 1 213 ? -0.300 6.426 0.897 1.00 84.31 213 ASP A O 1
ATOM 1753 N N . TYR A 1 214 ? 0.340 7.227 -1.109 1.00 86.31 214 TYR A N 1
ATOM 1754 C CA . TYR A 1 214 ? -0.976 7.722 -1.481 1.00 86.31 214 TYR A CA 1
ATOM 1755 C C . TYR A 1 214 ? -2.013 6.605 -1.641 1.00 86.31 214 TYR A C 1
ATOM 1757 O O . TYR A 1 214 ? -3.119 6.720 -1.111 1.00 86.31 214 TYR A O 1
ATOM 1765 N N . PHE A 1 215 ? -1.671 5.524 -2.348 1.00 85.06 215 PHE A N 1
ATOM 1766 C CA . PHE A 1 215 ? -2.634 4.474 -2.695 1.00 85.06 215 PHE A CA 1
ATOM 1767 C C . PHE A 1 215 ? -2.702 3.317 -1.691 1.00 85.06 215 PHE A C 1
ATOM 1769 O O . PHE A 1 215 ? -3.773 2.741 -1.513 1.00 85.06 215 PHE A O 1
ATOM 1776 N N . LEU A 1 216 ? -1.597 2.969 -1.023 1.00 85.50 216 LEU A N 1
ATOM 1777 C CA . LEU A 1 216 ? -1.531 1.808 -0.124 1.00 85.50 216 LEU A CA 1
ATOM 1778 C C . LEU A 1 216 ? -1.581 2.206 1.351 1.00 85.50 216 LEU A C 1
ATOM 1780 O O . LEU A 1 216 ? -2.308 1.586 2.129 1.00 85.50 216 LEU A O 1
ATOM 1784 N N . PHE A 1 217 ? -0.841 3.243 1.752 1.00 86.69 217 PHE A N 1
ATOM 1785 C CA . PHE A 1 217 ? -0.742 3.625 3.165 1.00 86.69 217 PHE A CA 1
ATOM 1786 C C . PHE A 1 217 ? -1.824 4.612 3.617 1.00 86.69 217 PHE A C 1
ATOM 1788 O O . PHE A 1 217 ? -2.152 4.651 4.802 1.00 86.69 217 PHE A O 1
ATOM 1795 N N . ASN A 1 218 ? -2.440 5.380 2.716 1.00 85.00 218 ASN A N 1
ATOM 1796 C CA . ASN A 1 218 ? -3.565 6.239 3.091 1.00 85.00 218 ASN A CA 1
ATOM 1797 C C . ASN A 1 218 ? -4.782 5.427 3.601 1.00 85.00 218 ASN A C 1
ATOM 1799 O O . ASN A 1 218 ? -5.244 5.711 4.709 1.00 85.00 218 ASN A O 1
ATOM 1803 N N . PRO A 1 219 ? -5.249 4.356 2.920 1.00 82.50 219 PRO A N 1
ATOM 1804 C CA . PRO A 1 219 ? -6.300 3.490 3.468 1.00 82.50 219 PRO A CA 1
ATOM 1805 C C . PRO A 1 219 ? -5.937 2.862 4.823 1.00 82.50 219 PRO A C 1
ATOM 1807 O O . PRO A 1 219 ? -6.783 2.794 5.714 1.00 82.50 219 PRO A O 1
ATOM 1810 N N . VAL A 1 220 ? -4.669 2.471 5.011 1.00 86.94 220 VAL A N 1
ATOM 1811 C CA . VAL A 1 220 ? -4.140 1.964 6.293 1.00 86.94 220 VAL A CA 1
ATOM 1812 C C . VAL A 1 220 ? -4.308 3.007 7.399 1.00 86.94 220 VAL A C 1
ATOM 1814 O O . VAL A 1 220 ? -4.843 2.702 8.464 1.00 86.94 220 VAL A O 1
ATOM 1817 N N . ARG A 1 221 ? -3.908 4.261 7.143 1.00 88.94 221 ARG A N 1
ATOM 1818 C CA . ARG A 1 221 ? -4.056 5.366 8.106 1.00 88.94 221 ARG A CA 1
ATOM 1819 C C . ARG A 1 221 ? -5.522 5.608 8.465 1.00 88.94 221 ARG A C 1
ATOM 1821 O O . ARG A 1 221 ? -5.834 5.792 9.638 1.00 88.94 221 ARG A O 1
ATOM 1828 N N . VAL A 1 222 ? -6.424 5.563 7.482 1.00 87.56 222 VAL A N 1
ATOM 1829 C CA . VAL A 1 222 ? -7.870 5.723 7.711 1.00 87.56 222 VAL A CA 1
ATOM 1830 C C . VAL A 1 222 ? -8.418 4.618 8.620 1.00 87.56 222 VAL A C 1
ATOM 1832 O O . VAL A 1 222 ? -9.166 4.920 9.553 1.00 87.56 222 VAL A O 1
ATOM 1835 N N . LEU A 1 223 ? -8.028 3.359 8.394 1.00 86.62 223 LEU A N 1
ATOM 1836 C CA . LEU A 1 223 ? -8.443 2.236 9.237 1.00 86.62 223 LEU A CA 1
ATOM 1837 C C . LEU A 1 223 ? -7.871 2.350 10.656 1.00 86.62 223 LEU A C 1
ATOM 1839 O O . LEU A 1 223 ? -8.602 2.189 11.634 1.00 86.62 223 LEU A O 1
ATOM 1843 N N . HIS A 1 224 ? -6.591 2.700 10.778 1.00 90.88 224 HIS A N 1
ATOM 1844 C CA . HIS A 1 224 ? -5.946 2.955 12.064 1.00 90.88 224 HIS A CA 1
ATOM 1845 C C . HIS A 1 224 ? -6.673 4.061 12.857 1.00 90.88 224 HIS A C 1
ATOM 1847 O O . HIS A 1 224 ? -6.924 3.922 14.058 1.00 90.88 224 HIS A O 1
ATOM 1853 N N . ASP A 1 225 ? -7.088 5.146 12.198 1.00 93.06 225 ASP A N 1
ATOM 1854 C CA . ASP A 1 225 ? -7.871 6.215 12.823 1.00 93.06 225 ASP A CA 1
ATOM 1855 C C . ASP A 1 225 ? -9.269 5.756 13.268 1.00 93.06 225 ASP A C 1
ATOM 1857 O O . ASP A 1 225 ? -9.751 6.184 14.324 1.00 93.06 225 ASP A O 1
ATOM 1861 N N . ASP A 1 226 ? -9.937 4.893 12.497 1.00 90.94 226 ASP A N 1
ATOM 1862 C CA . ASP A 1 226 ? -11.238 4.330 12.876 1.00 90.94 226 ASP A CA 1
ATOM 1863 C C . ASP A 1 226 ? -11.128 3.382 14.079 1.00 90.94 226 ASP A C 1
ATOM 1865 O O . ASP A 1 226 ? -11.892 3.508 15.042 1.00 90.94 226 ASP A O 1
ATOM 1869 N N . ILE A 1 227 ? -10.107 2.518 14.094 1.00 91.19 227 ILE A N 1
ATOM 1870 C CA . ILE A 1 227 ? -9.777 1.660 15.241 1.00 91.19 227 ILE A CA 1
ATOM 1871 C C . ILE A 1 227 ? -9.568 2.512 16.493 1.00 91.19 227 ILE A C 1
ATOM 1873 O O . ILE A 1 227 ? -10.188 2.252 17.525 1.00 91.19 227 ILE A O 1
ATOM 1877 N N . ASN A 1 228 ? -8.775 3.582 16.404 1.00 93.38 228 ASN A N 1
ATOM 1878 C CA . ASN A 1 228 ? -8.531 4.474 17.538 1.00 93.38 228 ASN A CA 1
ATOM 1879 C C . ASN A 1 228 ? -9.811 5.159 18.035 1.00 93.38 228 ASN A C 1
ATOM 1881 O O . ASN A 1 228 ? -10.030 5.284 19.245 1.00 93.38 228 ASN A O 1
ATOM 1885 N N . LYS A 1 229 ? -10.701 5.585 17.132 1.00 94.50 229 LYS A N 1
ATOM 1886 C CA . LYS A 1 229 ? -12.009 6.146 17.511 1.00 94.50 229 LYS A CA 1
ATOM 1887 C C . LYS A 1 229 ? -12.875 5.112 18.230 1.00 94.50 229 LYS A C 1
ATOM 1889 O O . LYS A 1 229 ? -13.469 5.433 19.265 1.00 94.50 229 LYS A O 1
ATOM 1894 N N . LYS A 1 230 ? -12.940 3.878 17.721 1.00 93.50 230 LYS A N 1
ATOM 1895 C CA . LYS A 1 230 ? -13.696 2.777 18.340 1.00 93.50 230 LYS A CA 1
ATOM 1896 C C . LYS A 1 230 ? -13.114 2.384 19.694 1.00 93.50 230 LYS A C 1
ATOM 1898 O O . LYS A 1 230 ? -13.880 2.191 20.637 1.00 93.50 230 LYS A O 1
ATOM 1903 N N . LEU A 1 231 ? -11.790 2.346 19.825 1.00 93.12 231 LEU A N 1
ATOM 1904 C CA . LEU A 1 231 ? -11.092 2.030 21.069 1.00 93.12 231 LEU A CA 1
ATOM 1905 C C . LEU A 1 231 ? -11.389 3.068 22.152 1.00 93.12 231 LEU A C 1
ATOM 1907 O O . LEU A 1 231 ? -11.858 2.705 23.229 1.00 93.12 231 LEU A O 1
ATOM 1911 N N . ASN A 1 232 ? -11.274 4.357 21.825 1.00 93.75 232 ASN A N 1
ATOM 1912 C CA . ASN A 1 232 ? -11.672 5.438 22.729 1.00 93.75 232 ASN A CA 1
ATOM 1913 C C . ASN A 1 232 ? -13.152 5.331 23.142 1.00 93.75 232 ASN A C 1
ATOM 1915 O O . ASN A 1 232 ? -13.516 5.608 24.287 1.00 93.75 232 ASN A O 1
ATOM 1919 N N . LYS A 1 233 ? -14.043 4.930 22.227 1.00 93.25 233 LYS A N 1
ATOM 1920 C CA . LYS A 1 233 ? -15.462 4.715 22.545 1.00 93.25 233 LYS A CA 1
ATOM 1921 C C . LYS A 1 233 ? -15.658 3.527 23.494 1.00 93.25 233 LYS A C 1
ATOM 1923 O O . LYS A 1 233 ? -16.408 3.662 24.459 1.00 93.25 233 LYS A O 1
ATOM 1928 N N . ALA A 1 234 ? -14.985 2.404 23.253 1.00 91.75 234 ALA A N 1
ATOM 1929 C CA . ALA A 1 234 ? -15.045 1.222 24.110 1.00 91.75 234 ALA A CA 1
ATOM 1930 C C . ALA A 1 234 ? -14.541 1.530 25.529 1.00 91.75 234 ALA A C 1
ATOM 1932 O O . ALA A 1 234 ? -15.236 1.237 26.498 1.00 91.75 234 ALA A O 1
ATOM 1933 N N . GLU A 1 235 ? -13.403 2.215 25.658 1.00 91.62 235 GLU A N 1
ATOM 1934 C CA . GLU A 1 235 ? -12.844 2.624 26.954 1.00 91.62 235 GLU A CA 1
ATOM 1935 C C . GLU A 1 235 ? -13.781 3.557 27.729 1.00 91.62 235 GLU A C 1
ATOM 1937 O O . GLU A 1 235 ? -13.963 3.408 28.939 1.00 91.62 235 GLU A O 1
ATOM 1942 N N . ASN A 1 236 ? -14.441 4.490 27.037 1.00 92.44 236 ASN A N 1
ATOM 1943 C CA . ASN A 1 236 ? -15.443 5.353 27.657 1.00 92.44 236 ASN A CA 1
ATOM 1944 C C . ASN A 1 236 ? -16.651 4.559 28.182 1.00 92.44 236 ASN A C 1
ATOM 1946 O O . ASN A 1 236 ? -17.140 4.844 29.279 1.00 92.44 236 ASN A O 1
ATOM 1950 N N . LEU A 1 237 ? -17.120 3.555 27.437 1.00 89.00 237 LEU A N 1
ATOM 1951 C CA . LEU A 1 237 ? -18.219 2.680 27.860 1.00 89.00 237 LEU A CA 1
ATOM 1952 C C . LEU A 1 237 ? -17.807 1.788 29.045 1.00 89.00 237 LEU A C 1
ATOM 1954 O O . LEU A 1 237 ? -18.564 1.671 30.008 1.00 89.00 237 LEU A O 1
ATOM 1958 N N . GLU A 1 238 ? -16.590 1.233 29.035 1.00 87.12 238 GLU A N 1
ATOM 1959 C CA . GLU A 1 238 ? -16.016 0.464 30.154 1.00 87.12 238 GLU A CA 1
ATOM 1960 C C .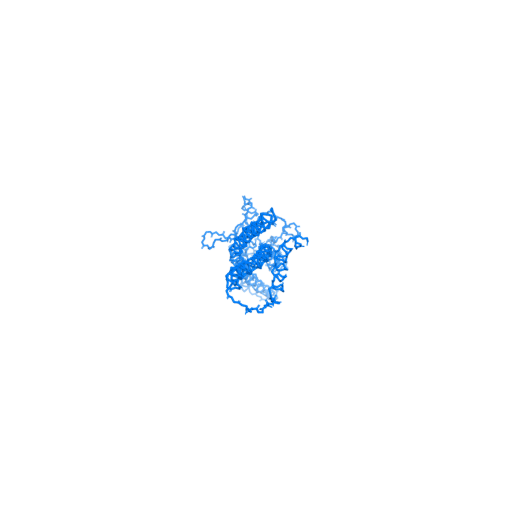 GLU A 1 238 ? -15.894 1.327 31.418 1.00 87.12 238 GLU A C 1
ATOM 1962 O O . GLU A 1 238 ? -16.273 0.904 32.515 1.00 87.12 238 GLU A O 1
ATOM 1967 N N . ALA A 1 239 ? -15.427 2.570 31.276 1.00 85.44 239 ALA A N 1
ATOM 1968 C CA . ALA A 1 239 ? -15.334 3.516 32.380 1.00 85.44 239 ALA A CA 1
ATOM 1969 C C . ALA A 1 239 ? -16.717 3.865 32.956 1.00 85.44 239 ALA A C 1
ATOM 1971 O O . ALA A 1 239 ? -16.875 3.925 34.179 1.00 85.44 239 ALA A O 1
ATOM 1972 N N . GLN A 1 240 ? -17.731 4.062 32.105 1.00 83.38 240 GLN A N 1
ATOM 1973 C CA . GLN A 1 240 ? -19.114 4.287 32.541 1.00 83.38 240 GLN A CA 1
ATOM 1974 C C . GLN A 1 240 ? -19.682 3.062 33.266 1.00 83.38 240 GLN A C 1
ATOM 1976 O O . GLN A 1 240 ? -20.214 3.202 34.370 1.00 83.38 240 GLN A O 1
ATOM 1981 N N . ALA A 1 241 ? -19.501 1.861 32.710 1.00 81.06 241 ALA A N 1
ATOM 1982 C CA . ALA A 1 241 ? -19.923 0.614 33.340 1.00 81.06 241 ALA A CA 1
ATOM 1983 C C . ALA A 1 241 ? -19.260 0.429 34.715 1.00 81.06 241 ALA A C 1
ATOM 1985 O O . ALA A 1 241 ? -19.944 0.162 35.701 1.00 81.06 241 ALA A O 1
ATOM 1986 N N . SER A 1 242 ? -17.947 0.656 34.818 1.00 79.94 242 SER A N 1
ATOM 1987 C CA . SER A 1 242 ? -17.200 0.554 36.078 1.00 79.94 242 SER A CA 1
ATOM 1988 C C . SER A 1 242 ? -17.701 1.545 37.136 1.00 79.94 242 SER A C 1
ATOM 1990 O O . SER A 1 242 ? -17.940 1.166 38.285 1.00 79.94 242 SER A O 1
ATOM 1992 N N . ARG A 1 243 ? -17.958 2.805 36.751 1.00 78.12 243 ARG A N 1
ATOM 1993 C CA . ARG A 1 243 ? -18.529 3.826 37.651 1.00 78.12 243 ARG A CA 1
ATOM 1994 C C . ARG A 1 243 ? -19.908 3.424 38.174 1.00 78.12 243 ARG A C 1
ATOM 1996 O O . ARG A 1 243 ? -20.163 3.551 39.372 1.00 78.12 243 ARG A O 1
ATOM 2003 N N . ILE A 1 244 ? -20.780 2.924 37.299 1.00 74.50 244 ILE A N 1
ATOM 2004 C CA . ILE A 1 244 ? -22.121 2.467 37.682 1.00 74.50 244 ILE A CA 1
ATOM 2005 C C . ILE A 1 244 ? -22.022 1.242 38.598 1.00 74.50 244 ILE A C 1
ATOM 2007 O O . ILE A 1 244 ? -22.649 1.229 39.657 1.00 74.50 244 ILE A O 1
ATOM 2011 N N . GLY A 1 245 ? -21.185 0.260 38.253 1.00 71.50 245 GLY A N 1
ATOM 2012 C CA . GLY A 1 245 ? -20.954 -0.935 39.067 1.00 71.50 245 GLY A CA 1
ATOM 2013 C C . GLY A 1 245 ? -20.437 -0.603 40.470 1.00 71.50 245 GLY A C 1
ATOM 2014 O O . GLY A 1 245 ? -20.914 -1.161 41.460 1.00 71.50 245 GLY A O 1
ATOM 2015 N N . LEU A 1 246 ? -19.529 0.371 40.586 1.00 73.38 246 LEU A N 1
ATOM 2016 C CA . LEU A 1 246 ? -19.026 0.858 41.872 1.00 73.38 246 LEU A CA 1
ATOM 2017 C C . LEU A 1 246 ? -20.131 1.541 42.697 1.00 73.38 246 LEU A C 1
ATOM 2019 O O . LEU A 1 246 ? -20.227 1.310 43.905 1.00 73.38 246 LEU A O 1
ATOM 2023 N N . GLY A 1 247 ? -21.016 2.304 42.046 1.00 67.12 247 GLY A N 1
ATOM 2024 C CA . GLY A 1 247 ? -22.222 2.867 42.662 1.00 67.12 247 GLY A CA 1
ATOM 2025 C C . GLY A 1 247 ? -23.164 1.787 43.201 1.00 67.12 247 GLY A C 1
ATOM 2026 O O . GLY A 1 247 ? -23.532 1.822 44.376 1.00 67.12 247 GLY A O 1
ATOM 2027 N N . VAL A 1 248 ? -23.482 0.772 42.389 1.00 69.94 248 VAL A N 1
ATOM 2028 C CA . VAL A 1 248 ? -24.323 -0.372 42.793 1.00 69.94 248 VAL A CA 1
ATOM 2029 C C . VAL A 1 248 ? -23.710 -1.126 43.968 1.00 69.94 248 VAL A C 1
ATOM 2031 O O . VAL A 1 248 ? -24.417 -1.457 44.924 1.00 69.94 248 VAL A O 1
ATOM 2034 N N . ALA A 1 249 ? -22.399 -1.371 43.940 1.00 67.75 249 ALA A N 1
ATOM 2035 C CA . ALA A 1 249 ? -21.691 -2.043 45.021 1.00 67.75 249 ALA A CA 1
ATOM 2036 C C . ALA A 1 249 ? -21.780 -1.247 46.334 1.00 67.75 249 ALA A C 1
ATOM 2038 O O . ALA A 1 249 ? -22.129 -1.813 47.373 1.00 67.75 249 ALA A O 1
ATOM 2039 N N . MET A 1 250 ? -21.550 0.072 46.291 1.00 67.62 250 MET A N 1
ATOM 2040 C CA . MET A 1 250 ? -21.687 0.949 47.461 1.00 67.62 250 MET A CA 1
ATOM 2041 C C . MET A 1 250 ? -23.111 0.944 48.022 1.00 67.62 250 MET A C 1
ATOM 2043 O O . MET A 1 250 ? -23.299 0.797 49.233 1.00 67.62 250 MET A O 1
ATOM 2047 N N . THR A 1 251 ? -24.121 1.042 47.156 1.00 66.44 251 THR A N 1
ATOM 2048 C CA . THR A 1 251 ? -25.530 0.991 47.557 1.00 66.44 251 THR A CA 1
ATOM 2049 C C . THR A 1 251 ? -25.889 -0.362 48.171 1.00 66.44 251 THR A C 1
ATOM 2051 O O . THR A 1 251 ? -26.545 -0.417 49.209 1.00 66.44 251 THR A O 1
ATOM 2054 N N . THR A 1 252 ? -25.405 -1.461 47.594 1.00 66.69 252 THR A N 1
ATOM 2055 C CA . THR A 1 252 ? -25.645 -2.822 48.096 1.00 66.69 252 THR A CA 1
ATOM 2056 C C . THR A 1 252 ? -25.028 -3.019 49.479 1.00 66.69 252 THR A C 1
ATOM 2058 O O . THR A 1 252 ? -25.702 -3.488 50.399 1.00 66.69 252 THR A O 1
ATOM 2061 N N . VAL A 1 253 ? -23.778 -2.588 49.671 1.00 68.44 253 VAL A N 1
ATOM 2062 C CA . VAL A 1 253 ? -23.108 -2.606 50.980 1.00 68.44 253 VAL A CA 1
ATOM 2063 C C . VAL A 1 253 ? -23.893 -1.779 52.002 1.00 68.44 253 VAL A C 1
ATOM 2065 O O . VAL A 1 253 ? -24.114 -2.237 53.126 1.00 68.44 253 VAL A O 1
ATOM 2068 N N . ALA A 1 254 ? -24.382 -0.599 51.615 1.00 61.34 254 ALA A N 1
ATOM 2069 C CA . ALA A 1 254 ? -25.176 0.256 52.491 1.00 61.34 254 ALA A CA 1
ATOM 2070 C C . ALA A 1 254 ? -26.533 -0.366 52.875 1.00 61.34 254 ALA A C 1
ATOM 2072 O O . ALA A 1 254 ? -26.954 -0.246 54.032 1.00 61.34 254 ALA A O 1
ATOM 2073 N N . VAL A 1 255 ? -27.195 -1.084 51.959 1.00 63.44 255 VAL A N 1
ATOM 2074 C CA . VAL A 1 255 ? -28.426 -1.846 52.246 1.00 63.44 255 VAL A CA 1
ATOM 2075 C C . VAL A 1 255 ? -28.154 -2.977 53.223 1.00 63.44 255 VAL A C 1
ATOM 2077 O O . VAL A 1 255 ? -28.868 -3.099 54.218 1.00 63.44 255 VAL A O 1
ATOM 2080 N N . VAL A 1 256 ? -27.117 -3.783 52.981 1.00 66.19 256 VAL A N 1
ATOM 2081 C CA . VAL A 1 256 ? -26.756 -4.911 53.853 1.00 66.19 256 VAL A CA 1
ATOM 2082 C C . VAL A 1 256 ? -26.407 -4.415 55.257 1.00 66.19 256 VAL A C 1
ATOM 2084 O O . VAL A 1 256 ? -26.917 -4.955 56.240 1.00 66.19 256 VAL A O 1
ATOM 2087 N N . LEU A 1 257 ? -25.615 -3.342 55.366 1.00 62.41 257 LEU A N 1
ATOM 2088 C CA . LEU A 1 257 ? -25.315 -2.684 56.642 1.00 62.41 257 LEU A CA 1
ATOM 2089 C C . LEU A 1 257 ? -26.595 -2.210 57.341 1.00 62.41 257 LEU A C 1
ATOM 2091 O O . LEU A 1 257 ? -26.803 -2.508 58.518 1.00 62.41 257 LEU A O 1
ATOM 2095 N N . SER A 1 258 ? -27.486 -1.530 56.618 1.00 59.06 258 SER A N 1
ATOM 2096 C CA . SER A 1 258 ? -28.752 -1.025 57.163 1.00 59.06 258 SER A CA 1
ATOM 2097 C C . SER A 1 258 ? -29.671 -2.155 57.644 1.00 59.06 258 SER A C 1
ATOM 2099 O O . SER A 1 258 ? -30.255 -2.061 58.727 1.00 59.06 258 SER A O 1
ATOM 2101 N N . ALA A 1 259 ? -29.758 -3.254 56.891 1.00 60.25 259 ALA A N 1
ATOM 2102 C CA . ALA A 1 259 ? -30.544 -4.434 57.240 1.00 60.25 259 ALA A CA 1
ATOM 2103 C C . ALA A 1 259 ? -29.967 -5.165 58.464 1.00 60.25 259 ALA A C 1
ATOM 2105 O O . ALA A 1 259 ? -30.707 -5.479 59.400 1.00 60.25 259 ALA A O 1
ATOM 2106 N N . ALA A 1 260 ? -28.646 -5.368 58.514 1.00 60.66 260 ALA A N 1
ATOM 2107 C CA . ALA A 1 260 ? -27.965 -5.964 59.663 1.00 60.66 260 ALA A CA 1
ATOM 2108 C C . ALA A 1 260 ? -28.178 -5.132 60.941 1.00 60.66 260 ALA A C 1
ATOM 2110 O O . ALA A 1 260 ? -28.443 -5.676 62.017 1.00 60.66 260 ALA A O 1
ATOM 2111 N N . MET A 1 261 ? -28.138 -3.801 60.826 1.00 60.16 261 MET A N 1
ATOM 2112 C CA . MET A 1 261 ? -28.422 -2.894 61.938 1.00 60.16 261 MET A CA 1
ATOM 2113 C C . MET A 1 261 ? -29.879 -2.930 62.389 1.00 60.16 261 MET A C 1
ATOM 2115 O O . MET A 1 261 ? -30.139 -2.983 63.593 1.00 60.16 261 MET A O 1
ATOM 2119 N N . ALA A 1 262 ? -30.829 -2.919 61.452 1.00 55.94 262 ALA A N 1
ATOM 2120 C CA . ALA A 1 262 ? -32.248 -3.046 61.765 1.00 55.94 262 ALA A CA 1
ATOM 2121 C C . ALA A 1 262 ? -32.537 -4.369 62.491 1.00 55.94 262 ALA A C 1
ATOM 2123 O O . ALA A 1 262 ? -33.268 -4.382 63.484 1.00 55.94 262 ALA A O 1
ATOM 2124 N N . ASN A 1 263 ? -31.900 -5.461 62.059 1.00 59.22 263 ASN A N 1
ATOM 2125 C CA . ASN A 1 263 ? -32.038 -6.766 62.695 1.00 59.22 263 ASN A CA 1
ATOM 2126 C C . ASN A 1 263 ? -31.453 -6.769 64.118 1.00 59.22 263 ASN A C 1
ATOM 2128 O O . ASN A 1 263 ? -32.114 -7.200 65.060 1.00 59.22 263 ASN A O 1
ATOM 2132 N N . ARG A 1 264 ? -30.269 -6.170 64.317 1.00 60.47 264 ARG A N 1
ATOM 2133 C CA . ARG A 1 264 ? -29.652 -6.007 65.646 1.00 60.47 264 ARG A CA 1
ATOM 2134 C C . ARG A 1 264 ? -30.494 -5.133 66.586 1.00 60.47 264 ARG A C 1
ATOM 2136 O O . ARG A 1 264 ? -30.592 -5.419 67.779 1.00 60.47 264 ARG A O 1
ATOM 2143 N N . LEU A 1 265 ? -31.113 -4.069 66.069 1.00 60.34 265 LEU A N 1
ATOM 2144 C CA . LEU A 1 265 ? -32.037 -3.222 66.831 1.00 60.34 265 LEU A CA 1
ATOM 2145 C C . LEU A 1 265 ? -33.312 -3.980 67.223 1.00 60.34 265 LEU A C 1
ATOM 2147 O O . LEU A 1 265 ? -33.766 -3.829 68.357 1.00 60.34 265 LEU A O 1
ATOM 2151 N N . ASN A 1 266 ? -33.866 -4.805 66.331 1.00 61.19 266 ASN A N 1
ATOM 2152 C CA . ASN A 1 266 ? -35.018 -5.655 66.635 1.00 61.19 266 ASN A CA 1
ATOM 2153 C C . ASN A 1 266 ? -34.683 -6.757 67.642 1.00 61.19 266 ASN A C 1
ATOM 2155 O O . ASN A 1 266 ? -35.423 -6.904 68.609 1.00 61.19 266 ASN A O 1
ATOM 2159 N N . GLN A 1 267 ? -33.558 -7.460 67.489 1.00 59.44 267 GLN A N 1
ATOM 2160 C CA . GLN A 1 267 ? -33.088 -8.445 68.470 1.00 59.44 267 GLN A CA 1
ATOM 2161 C C . GLN A 1 267 ? -32.949 -7.823 69.856 1.00 59.44 267 GLN A C 1
ATOM 2163 O O . GLN A 1 267 ? -33.487 -8.354 70.815 1.00 59.44 267 GLN A O 1
ATOM 2168 N N . ARG A 1 268 ? -32.351 -6.633 69.964 1.00 58.03 268 ARG A N 1
ATOM 2169 C CA . ARG A 1 268 ? -32.255 -5.919 71.246 1.00 58.03 268 ARG A CA 1
ATOM 2170 C C . ARG A 1 268 ? -33.586 -5.414 71.776 1.00 58.03 268 ARG A C 1
ATOM 2172 O O . ARG A 1 268 ? -33.742 -5.225 72.976 1.00 58.03 268 ARG A O 1
ATOM 2179 N N . LYS A 1 269 ? -34.544 -5.119 70.902 1.00 57.38 269 LYS A N 1
ATOM 2180 C CA . LYS A 1 269 ? -35.894 -4.744 71.320 1.00 57.38 269 LYS A CA 1
ATOM 2181 C C . LYS A 1 269 ? -36.628 -5.953 71.897 1.00 57.38 269 LYS A C 1
ATOM 2183 O O . LYS A 1 269 ? -37.265 -5.803 72.930 1.00 57.38 269 LYS A O 1
ATOM 2188 N N . ILE A 1 270 ? -36.457 -7.120 71.282 1.00 58.44 270 ILE A N 1
ATOM 2189 C CA . ILE A 1 270 ? -36.933 -8.408 71.790 1.00 58.44 270 ILE A CA 1
ATOM 2190 C C . ILE A 1 270 ? -36.224 -8.736 73.110 1.00 58.44 270 ILE A C 1
ATOM 2192 O O . ILE A 1 270 ? -36.901 -9.005 74.092 1.00 58.44 270 ILE A O 1
ATOM 2196 N N . GLU A 1 271 ? -34.896 -8.603 73.192 1.00 58.53 271 GLU A N 1
ATOM 2197 C CA . GLU A 1 271 ? -34.135 -8.766 74.441 1.00 58.53 271 GLU A CA 1
ATOM 2198 C C . GLU A 1 271 ? -34.626 -7.812 75.527 1.00 58.53 271 GLU A C 1
ATOM 2200 O O . GLU A 1 271 ? -34.793 -8.250 76.650 1.00 58.53 271 GLU A O 1
ATOM 2205 N N . ARG A 1 272 ? -34.928 -6.544 75.210 1.00 57.94 272 ARG A N 1
ATOM 2206 C CA . ARG A 1 272 ? -35.516 -5.577 76.156 1.00 57.94 272 ARG A CA 1
ATOM 2207 C C . ARG A 1 272 ? -36.952 -5.904 76.547 1.00 57.94 272 ARG A C 1
ATOM 2209 O O . ARG A 1 272 ? -37.373 -5.538 77.639 1.00 57.94 272 ARG A O 1
ATOM 2216 N N . GLU A 1 273 ? -37.736 -6.511 75.664 1.00 57.22 273 GLU A N 1
ATOM 2217 C CA . GLU A 1 273 ? -39.070 -7.012 76.006 1.00 57.22 273 GLU A CA 1
ATOM 2218 C C . GLU A 1 273 ? -38.959 -8.229 76.933 1.00 57.22 273 GLU A C 1
ATOM 2220 O O . GLU A 1 273 ? -39.661 -8.274 77.939 1.00 57.22 273 GLU A O 1
ATOM 2225 N N . PHE A 1 274 ? -37.995 -9.124 76.697 1.00 52.66 274 PHE A N 1
ATOM 2226 C CA . PHE A 1 274 ? -37.623 -10.200 77.620 1.00 52.66 274 PHE A CA 1
ATOM 2227 C C . PHE A 1 274 ? -37.053 -9.673 78.947 1.00 52.66 274 PHE A C 1
ATOM 2229 O O . PHE A 1 274 ? -37.428 -10.164 80.004 1.00 52.66 274 PHE A O 1
ATOM 2236 N N . GLU A 1 275 ? -36.205 -8.644 78.926 1.00 53.47 275 GLU A N 1
ATOM 2237 C CA . GLU A 1 275 ? -35.658 -7.971 80.111 1.00 53.47 275 GLU A CA 1
ATOM 2238 C C . GLU A 1 275 ? -36.757 -7.266 80.898 1.00 53.47 275 GLU A C 1
ATOM 2240 O O . GLU A 1 275 ? -36.729 -7.317 82.112 1.00 53.47 275 GLU A O 1
ATOM 2245 N N . LYS A 1 276 ? -37.767 -6.675 80.248 1.00 53.41 276 LYS A N 1
ATOM 2246 C CA . LYS A 1 276 ? -38.951 -6.125 80.931 1.00 53.41 276 LYS A CA 1
ATOM 2247 C C . LYS A 1 276 ? -39.834 -7.199 81.559 1.00 53.41 276 LYS A C 1
ATOM 2249 O O . LYS A 1 276 ? -40.490 -6.930 82.563 1.00 53.41 276 LYS A O 1
ATOM 2254 N N . ILE A 1 277 ? -39.888 -8.388 80.960 1.00 53.38 277 ILE A N 1
ATOM 2255 C CA . ILE A 1 277 ? -40.536 -9.558 81.563 1.00 53.38 277 ILE A CA 1
ATOM 2256 C C . ILE A 1 277 ? -39.714 -10.030 82.777 1.00 53.38 277 ILE A C 1
ATOM 2258 O O . ILE A 1 277 ? -40.301 -10.353 83.802 1.00 53.38 277 ILE A O 1
ATOM 2262 N N . ARG A 1 278 ? -38.377 -9.957 82.712 1.00 47.00 278 ARG A N 1
ATOM 2263 C CA . ARG A 1 278 ? -37.441 -10.295 83.804 1.00 47.00 278 ARG A CA 1
ATOM 2264 C C . ARG A 1 278 ? -37.352 -9.240 84.920 1.00 47.00 278 ARG A C 1
ATOM 2266 O O . ARG A 1 278 ? -37.236 -9.599 86.081 1.00 47.00 278 ARG A O 1
ATOM 2273 N N . GLU A 1 279 ? -37.470 -7.949 84.609 1.00 45.66 279 GLU A N 1
ATOM 2274 C CA . GLU A 1 279 ? -37.511 -6.824 85.565 1.00 45.66 279 GLU A CA 1
ATOM 2275 C C . GLU A 1 279 ? -38.817 -6.797 86.372 1.00 45.66 279 GLU A C 1
ATOM 2277 O O . GLU A 1 279 ? -38.891 -6.130 87.404 1.00 45.66 279 GLU A O 1
ATOM 2282 N N . LYS A 1 280 ? -39.852 -7.525 85.931 1.00 51.25 280 LYS A N 1
ATOM 2283 C CA . LYS A 1 280 ? -41.021 -7.821 86.769 1.00 51.25 280 LYS A CA 1
ATOM 2284 C C . LYS A 1 280 ? -40.725 -8.850 87.864 1.00 51.25 280 LYS A C 1
ATOM 2286 O O . LYS A 1 280 ? -41.510 -8.919 88.803 1.00 51.25 280 LYS A O 1
ATOM 2291 N N . GLU A 1 281 ? -39.622 -9.591 87.770 1.00 46.69 281 GLU A N 1
ATOM 2292 C CA . GLU A 1 281 ? -39.222 -10.590 88.766 1.00 46.69 281 GLU A CA 1
ATOM 2293 C C . GLU A 1 281 ? -37.955 -10.230 89.544 1.00 46.69 281 GLU A C 1
ATOM 2295 O O . GLU A 1 281 ? -37.853 -10.666 90.681 1.00 46.69 281 GLU A O 1
ATOM 2300 N N . ASP A 1 282 ? -37.043 -9.387 89.046 1.00 44.16 282 ASP A N 1
ATOM 2301 C CA . ASP A 1 282 ? -35.966 -8.885 89.907 1.00 44.16 282 ASP A CA 1
ATOM 2302 C C . ASP A 1 282 ? -35.315 -7.574 89.449 1.00 44.16 282 ASP A C 1
ATOM 2304 O O . ASP A 1 282 ? -35.145 -7.283 88.262 1.00 44.16 282 ASP A O 1
ATOM 2308 N N . ARG A 1 283 ? -34.933 -6.758 90.439 1.00 48.25 283 ARG A N 1
ATOM 2309 C CA . ARG A 1 283 ? -34.281 -5.455 90.256 1.00 48.25 283 ARG A CA 1
ATOM 2310 C C . ARG A 1 283 ? -32.807 -5.628 89.884 1.00 48.25 283 ARG A C 1
ATOM 2312 O O . ARG A 1 283 ? -32.037 -6.076 90.722 1.00 48.25 283 ARG A O 1
ATOM 2319 N N . LEU A 1 284 ? -32.429 -5.115 88.707 1.00 48.91 284 LEU A N 1
ATOM 2320 C CA . LEU A 1 284 ? -31.173 -4.415 88.344 1.00 48.91 284 LEU A CA 1
ATOM 2321 C C . LEU A 1 284 ? -30.669 -4.848 86.959 1.00 48.91 284 LEU A C 1
ATOM 2323 O O . LEU A 1 284 ? -30.036 -5.889 86.823 1.00 48.91 284 LEU A O 1
ATOM 2327 N N . ALA A 1 285 ? -30.778 -3.967 85.961 1.00 39.25 285 ALA A N 1
ATOM 2328 C CA . ALA A 1 285 ? -29.857 -3.985 84.826 1.00 39.25 285 ALA A CA 1
ATOM 2329 C C . ALA A 1 285 ? -29.531 -2.564 84.338 1.00 39.25 285 ALA A C 1
ATOM 2331 O O . ALA A 1 285 ? -30.394 -1.745 84.022 1.00 39.25 285 ALA A O 1
ATOM 2332 N N . LYS A 1 286 ? -28.231 -2.250 84.296 1.00 49.34 286 LYS A N 1
ATOM 2333 C CA . LYS A 1 286 ? -27.696 -0.975 83.802 1.00 49.34 286 LYS A CA 1
ATOM 2334 C C . LYS A 1 286 ? -27.947 -0.831 82.300 1.00 49.34 286 LYS A C 1
ATOM 2336 O O . LYS A 1 286 ? -27.496 -1.632 81.488 1.00 49.34 286 LYS A O 1
ATOM 2341 N N . LYS A 1 287 ? -28.550 0.300 81.934 1.00 44.81 287 LYS A N 1
ATOM 2342 C CA . LYS A 1 287 ? -28.745 0.794 80.565 1.00 44.81 287 LYS A CA 1
ATOM 2343 C C . LYS A 1 287 ? -27.394 0.942 79.836 1.00 44.81 287 LYS A C 1
ATOM 2345 O O . LYS A 1 287 ? -26.719 1.960 79.982 1.00 44.81 287 LYS A O 1
ATOM 2350 N N . LYS A 1 288 ? -26.989 -0.034 79.017 1.00 45.78 288 LYS A N 1
ATOM 2351 C CA . LYS A 1 288 ? -25.849 0.139 78.095 1.00 45.78 288 LYS A CA 1
ATOM 2352 C C . LYS A 1 288 ? -26.310 0.987 76.901 1.00 45.78 288 LYS A C 1
ATOM 2354 O O . LYS A 1 288 ? -27.101 0.535 76.072 1.00 45.78 288 LYS A O 1
ATOM 2359 N N . ARG A 1 289 ? -25.877 2.254 76.850 1.00 44.97 289 ARG A N 1
ATOM 2360 C CA . ARG A 1 289 ? -26.100 3.150 75.702 1.00 44.97 289 ARG A CA 1
ATOM 2361 C C . ARG A 1 289 ? -25.174 2.736 74.563 1.00 44.97 289 ARG A C 1
ATOM 2363 O O . ARG A 1 289 ? -23.970 2.597 74.742 1.00 44.97 289 ARG A O 1
ATOM 2370 N N . ASP A 1 290 ? -25.774 2.526 73.406 1.00 46.31 290 ASP A N 1
ATOM 2371 C CA . ASP A 1 290 ? -25.116 2.029 72.211 1.00 46.31 290 ASP A CA 1
ATOM 2372 C C . ASP A 1 290 ? -24.465 3.207 71.469 1.00 46.31 290 ASP A C 1
ATOM 2374 O O . ASP A 1 290 ? -25.128 3.937 70.740 1.00 46.31 290 ASP A O 1
ATOM 2378 N N . LEU A 1 291 ? -23.178 3.447 71.727 1.00 50.78 291 LEU A N 1
ATOM 2379 C CA . LEU A 1 291 ? -22.406 4.547 71.126 1.00 50.78 291 LEU A CA 1
ATOM 2380 C C . LEU A 1 291 ? -21.953 4.262 69.682 1.00 50.78 291 LEU A C 1
ATOM 2382 O O . LEU A 1 291 ? -21.535 5.176 68.984 1.00 50.78 291 LEU A O 1
ATOM 2386 N N . ILE A 1 292 ? -22.053 3.010 69.224 1.00 52.16 292 ILE A N 1
ATOM 2387 C CA . ILE A 1 292 ? -21.480 2.548 67.947 1.00 52.16 292 ILE A CA 1
ATOM 2388 C C . ILE A 1 292 ? -22.533 2.497 66.825 1.00 52.16 292 ILE A C 1
ATOM 2390 O O . ILE A 1 292 ? -22.202 2.598 65.647 1.00 52.16 292 ILE A O 1
ATOM 2394 N N . SER A 1 293 ? -23.821 2.391 67.164 1.00 47.59 293 SER A N 1
ATOM 2395 C CA . SER A 1 293 ? -24.887 2.231 66.170 1.00 47.59 293 SER A CA 1
ATOM 2396 C C . SER A 1 293 ? -25.270 3.525 65.448 1.00 47.59 293 SER A C 1
ATOM 2398 O O . SER A 1 293 ? -25.654 3.465 64.289 1.00 47.59 293 SER A O 1
ATOM 2400 N N . ILE A 1 294 ? -25.126 4.694 66.078 1.00 53.00 294 ILE A N 1
ATOM 2401 C CA . ILE A 1 294 ? -25.408 5.991 65.433 1.00 53.00 294 ILE A CA 1
ATOM 2402 C C . ILE A 1 294 ? -24.338 6.355 64.379 1.00 53.00 294 ILE A C 1
ATOM 2404 O O . ILE A 1 294 ? -24.730 6.677 63.258 1.00 53.00 294 ILE A O 1
ATOM 2408 N N . PRO A 1 295 ? -23.019 6.245 64.655 1.00 51.72 295 PRO A N 1
ATOM 2409 C CA . PRO A 1 295 ? -21.978 6.503 63.653 1.00 51.72 295 PRO A CA 1
ATOM 2410 C C . PRO A 1 295 ? -22.093 5.626 62.403 1.00 51.72 295 PRO A C 1
ATOM 2412 O O . PRO A 1 295 ? -21.982 6.125 61.290 1.00 51.72 295 PRO A O 1
ATOM 2415 N N . ILE A 1 296 ? -22.373 4.329 62.562 1.00 53.62 296 ILE A N 1
ATOM 2416 C CA . ILE A 1 296 ? -22.483 3.404 61.423 1.00 53.62 296 ILE A CA 1
ATOM 2417 C C . ILE A 1 296 ? -23.748 3.688 60.590 1.00 53.62 296 ILE A C 1
ATOM 2419 O O . ILE A 1 296 ? -23.711 3.557 59.372 1.00 53.62 296 ILE A O 1
ATOM 2423 N N . LEU A 1 297 ? -24.846 4.138 61.209 1.00 49.53 297 LEU A N 1
ATOM 2424 C CA . LEU A 1 297 ? -26.072 4.516 60.492 1.00 49.53 297 LEU A CA 1
ATOM 2425 C C . LEU A 1 297 ? -25.884 5.821 59.701 1.00 49.53 297 LEU A C 1
ATOM 2427 O O . LEU A 1 297 ? -26.394 5.949 58.592 1.00 49.53 297 LEU A O 1
ATOM 2431 N N . ILE A 1 298 ? -25.088 6.756 60.232 1.00 58.44 298 ILE A N 1
ATOM 2432 C CA . ILE A 1 298 ? -24.646 7.955 59.508 1.00 58.44 298 ILE A CA 1
ATOM 2433 C C . ILE A 1 298 ? -23.755 7.562 58.321 1.00 58.44 298 ILE A C 1
ATOM 2435 O O . ILE A 1 298 ? -23.986 8.041 57.217 1.00 58.44 298 ILE A O 1
ATOM 2439 N N . ILE A 1 299 ? -22.806 6.637 58.506 1.00 61.81 299 ILE A N 1
ATOM 2440 C CA . ILE A 1 299 ? -21.958 6.117 57.419 1.00 61.81 299 ILE A CA 1
ATOM 2441 C C . ILE A 1 299 ? -22.801 5.415 56.341 1.00 61.81 299 ILE A C 1
ATOM 2443 O O . ILE A 1 299 ? -22.582 5.651 55.160 1.00 61.81 299 ILE A O 1
ATOM 2447 N N . ALA A 1 300 ? -23.801 4.612 56.715 1.00 53.34 300 ALA A N 1
ATOM 2448 C CA . ALA A 1 300 ? -24.688 3.938 55.763 1.00 53.34 300 ALA A CA 1
ATOM 2449 C C . ALA A 1 300 ? -25.557 4.923 54.957 1.00 53.34 300 ALA A C 1
ATOM 2451 O O . ALA A 1 300 ? -25.767 4.724 53.760 1.00 53.34 300 ALA A O 1
ATOM 2452 N N . ILE A 1 301 ? -26.022 6.008 55.587 1.00 57.00 301 ILE A N 1
ATOM 2453 C CA . ILE A 1 301 ? -26.741 7.095 54.906 1.00 57.00 301 ILE A CA 1
ATOM 2454 C C . ILE A 1 301 ? -25.799 7.857 53.965 1.00 57.00 301 ILE A C 1
ATOM 2456 O O . ILE A 1 301 ? -26.177 8.111 52.826 1.00 57.00 301 ILE A O 1
ATOM 2460 N N . ILE A 1 302 ? -24.574 8.172 54.400 1.00 63.09 302 ILE A N 1
ATOM 2461 C CA . ILE A 1 302 ? -23.560 8.850 53.576 1.00 63.09 302 ILE A CA 1
ATOM 2462 C C . ILE A 1 302 ? -23.166 7.988 52.370 1.00 63.09 302 ILE A C 1
ATOM 2464 O O . ILE A 1 302 ? -23.119 8.500 51.259 1.00 63.09 302 ILE A O 1
ATOM 2468 N N . LEU A 1 303 ? -22.948 6.684 52.557 1.00 58.16 303 LEU A N 1
ATOM 2469 C CA . LEU A 1 303 ? -22.641 5.742 51.474 1.00 58.16 303 LEU A CA 1
ATOM 2470 C C . LEU A 1 303 ? -23.819 5.561 50.508 1.00 58.16 303 LEU A C 1
ATOM 2472 O O . LEU A 1 303 ? -23.606 5.494 49.303 1.00 58.16 303 LEU A O 1
ATOM 2476 N N . SER A 1 304 ? -25.059 5.535 51.012 1.00 53.19 304 SER A N 1
ATOM 2477 C CA . SER A 1 304 ? -26.256 5.481 50.158 1.00 53.19 304 SER A CA 1
ATOM 2478 C C . SER A 1 304 ? -26.442 6.773 49.360 1.00 53.19 304 SER A C 1
ATOM 2480 O O . SER A 1 304 ? -26.767 6.719 48.180 1.00 53.19 304 SER A O 1
ATOM 2482 N N . LEU A 1 305 ? -26.205 7.933 49.982 1.00 56.97 305 LEU A N 1
ATOM 2483 C CA . LEU A 1 305 ? -26.228 9.230 49.306 1.00 56.97 305 LEU A CA 1
ATOM 2484 C C . LEU A 1 305 ? -25.118 9.319 48.257 1.00 56.97 305 LEU A C 1
ATOM 2486 O O . LEU A 1 305 ? -25.405 9.718 47.139 1.00 56.97 305 LEU A O 1
ATOM 2490 N N . LEU A 1 306 ? -23.893 8.886 48.566 1.00 57.69 306 LEU A N 1
ATOM 2491 C CA . LEU A 1 306 ? -22.788 8.820 47.600 1.00 57.69 306 LEU A CA 1
ATOM 2492 C C . LEU A 1 306 ? -23.112 7.890 46.424 1.00 57.69 306 LEU A C 1
ATOM 2494 O O . LEU A 1 306 ? -22.910 8.289 45.284 1.00 57.69 306 LEU A O 1
ATOM 2498 N N . GLY A 1 307 ? -23.684 6.708 46.672 1.00 53.09 307 GLY A N 1
ATOM 2499 C CA . GLY A 1 307 ? -24.089 5.766 45.620 1.00 53.09 307 GLY A CA 1
ATOM 2500 C C . GLY A 1 307 ? -25.218 6.273 44.711 1.00 53.09 307 GLY A C 1
ATOM 2501 O O . GLY A 1 307 ? -25.296 5.859 43.560 1.00 53.09 307 GLY A O 1
ATOM 2502 N N . VAL A 1 308 ? -26.064 7.193 45.191 1.00 55.12 308 VAL A N 1
ATOM 2503 C CA . VAL A 1 308 ? -27.131 7.838 44.395 1.00 55.12 308 VAL A CA 1
ATOM 2504 C C . VAL A 1 308 ? -26.643 9.122 43.712 1.00 55.12 308 VAL A C 1
ATOM 2506 O O . VAL A 1 308 ? -27.041 9.403 42.582 1.00 55.12 308 VAL A O 1
ATOM 2509 N N . ILE A 1 309 ? -25.772 9.894 44.370 1.00 53.62 309 ILE A N 1
ATOM 2510 C CA . ILE A 1 309 ? -25.258 11.189 43.895 1.00 53.62 309 ILE A CA 1
ATOM 2511 C C . ILE A 1 309 ? -24.154 11.006 42.847 1.00 53.62 309 ILE A C 1
ATOM 2513 O O . ILE A 1 309 ? -24.149 11.742 41.864 1.00 53.62 309 ILE A O 1
ATOM 2517 N N . LEU A 1 310 ? -23.247 10.030 42.995 1.00 53.09 310 LEU A N 1
ATOM 2518 C CA . LEU A 1 310 ? -22.165 9.818 42.020 1.00 53.09 310 LEU A CA 1
ATOM 2519 C C . LEU A 1 310 ? -22.681 9.565 40.592 1.00 53.09 310 LEU A C 1
ATOM 2521 O O . LEU A 1 310 ? -22.164 10.193 39.674 1.00 53.09 310 LEU A O 1
ATOM 2525 N N . PRO A 1 311 ? -23.700 8.714 40.365 1.00 47.09 311 PRO A N 1
ATOM 2526 C CA . PRO A 1 311 ? -24.228 8.489 39.019 1.00 47.09 311 PRO A CA 1
ATOM 2527 C C . PRO A 1 311 ? -25.051 9.665 38.468 1.00 47.09 311 PRO A C 1
ATOM 2529 O O . PRO A 1 311 ? -25.194 9.784 37.256 1.00 47.09 311 PRO A O 1
ATOM 2532 N N . THR A 1 312 ? -25.620 10.521 39.329 1.00 48.41 312 THR A N 1
ATOM 2533 C CA . THR A 1 312 ? -26.533 11.607 38.915 1.00 48.41 312 THR A CA 1
ATOM 2534 C C . THR A 1 312 ? -25.854 12.965 38.738 1.00 48.41 312 THR A C 1
ATOM 2536 O O . THR A 1 312 ? -26.299 13.736 37.895 1.00 48.41 312 THR A O 1
ATOM 2539 N N . PHE A 1 313 ? -24.773 13.265 39.468 1.00 44.66 313 PHE A N 1
ATOM 2540 C CA . PHE A 1 313 ? -24.049 14.543 39.362 1.00 44.66 313 PHE A CA 1
ATOM 2541 C C . PHE A 1 313 ? -22.861 14.533 38.386 1.00 44.66 313 PHE A C 1
ATOM 2543 O O . PHE A 1 313 ? -22.374 15.603 38.040 1.00 44.66 313 PHE A O 1
ATOM 2550 N N . LEU A 1 314 ? -22.404 13.365 37.921 1.00 43.34 314 LEU A N 1
ATOM 2551 C CA . LEU A 1 314 ? -21.308 13.236 36.940 1.00 43.34 314 LEU A CA 1
ATOM 2552 C C . LEU A 1 314 ? -21.789 13.094 35.481 1.00 43.34 314 LEU A C 1
ATOM 2554 O O . LEU A 1 314 ? -20.980 12.820 34.602 1.00 43.34 314 LEU A O 1
ATOM 2558 N N . ASN A 1 315 ? -23.090 13.285 35.231 1.00 35.97 315 ASN A N 1
ATOM 2559 C CA . ASN A 1 315 ? -23.696 13.382 33.892 1.00 35.97 315 ASN A CA 1
ATOM 2560 C C . ASN A 1 315 ? -23.765 14.839 33.365 1.00 35.97 315 ASN A C 1
ATOM 2562 O O . ASN A 1 315 ? -24.541 15.118 32.451 1.00 35.97 315 ASN A O 1
ATOM 2566 N N . LEU A 1 316 ? -22.984 15.758 33.950 1.00 35.34 316 LEU A N 1
ATOM 2567 C CA . LEU A 1 316 ? -22.744 17.123 33.462 1.00 35.34 316 LEU A CA 1
ATOM 2568 C C . LEU A 1 316 ? -21.285 17.284 33.040 1.00 35.34 316 LEU A C 1
ATOM 2570 O O . LEU A 1 316 ? -20.410 16.912 33.858 1.00 35.34 316 LEU A O 1
#

Radius of gyration: 41.75 Å; chains: 1; bounding box: 89×34×128 Å